Protein AF-X1BE20-F1 (afdb_monomer)

Secondary structure (DSSP, 8-state):
-B-TTT-EEEEEE-SSS-EEEEEEEEEEEETT--EEEEEEEEEEE-TTEEEEEEE--PPSS--SEEEEEEEEE-TTS-EEEEEEEEEESS--B--EEEE-TT--EEEE-SB----GGGGGPPPB--EEEEEEE--SS-EEEEEEEE--SSS-EEEEEEEEEETTTSPBPSSEEESS-SEEE-TT-EEEEEEEE-GGGGTTPPEEEEEE-SSB-

Radius of gyration: 20.35 Å; Cα contacts (8 Å, |Δi|>4): 501; chains: 1; bounding box: 48×54×46 Å

InterPro domains:
  IPR013783 Immunoglobulin-like fold [G3DSA:2.60.40.10] (1-119)
  IPR013783 Immunoglobulin-like fold [G3DSA:2.60.40.10] (122-213)
  IPR036156 Beta-Galactosidase/glucuronidase domain superfamily [SSF49303] (1-92)
  IPR036156 Beta-Galactosidase/glucuronidase domain superfamily [SSF49303] (80-213)
  IPR041351 Exo-beta-D-glucosaminidase, Ig-fold domain [PF18368] (105-212)
  IPR041447 Mannosidase Ig/CBM-like domain [PF17786] (7-88)
  IPR043534 Exo-beta-D-glucosaminidase/Endo-beta-mannosidase [PTHR43536] (1-212)

Foldseek 3Di:
DADQPQQWDKDFAAAQAKAFQKKKKKWKAAQLRHTQDIDIDTDIAGHRGMDGTGGDPDGPDHHQWIKIWMFIAGPVRDTPDIDMDIFGPFHWAFDDWDADPVRDTDGDTPTHRDPVCLLVFAAFEKDKDWDWDDDPFKIKIKIKIWGQDSTKAFQKAKFKAQPPPGDGQPPKDKPDGRDMAHHGDMDIIMIMHGPVSSVPGDIDMDIDHDRYD

Nearest PDB structures (foldseek):
  2vzo-assembly1_A  TM=9.271E-01  e=8.078E-18  Amycolatopsis orientalis
  2x09-assembly2_B  TM=9.243E-01  e=9.431E-18  Amycolatopsis orientalis
  2vzt-assembly2_B  TM=9.262E-01  e=2.515E-17  Amycolatopsis orientalis
  2vzo-assembly2_B  TM=9.222E-01  e=3.092E-17  Amycolatopsis orientalis
  2vzu-assembly2_B  TM=9.257E-01  e=3.610E-17  Amycolatopsis orientalis

Mean predicted aligned error: 3.46 Å

Sequence (213 aa):
QYSYDDHSIYVVNSFYKDFENLKVTAKVLNFDMSEKYSRTAAVTVPEDGKVRTFTIDWPEGLSQSHFLSLKLHDSAGQEISSNFYWLSTIPDIEGTKGYKPDRTFYVSPKSVADHTDLMQLPRVQLEMSYSIENGDNENIAEVRVKNPEQHLAFQIHLSVTRDEDGGEVTPTYWEDNYFSLLPGESKEVQARFDPRDLEGARAVVKVNGWNVE

Solvent-accessible surface area (backbone atoms only — not comparable to full-atom values): 12061 Å² total; per-residue (Å²): 90,79,38,91,89,77,46,30,35,38,52,75,34,88,44,98,51,68,45,62,62,23,36,41,36,44,35,34,25,31,73,78,62,49,77,70,44,76,50,72,46,77,45,65,36,51,42,68,27,67,34,82,74,51,64,69,82,81,61,84,90,66,39,54,40,25,35,39,45,35,40,31,23,43,74,89,66,48,79,79,44,74,50,78,46,81,46,37,76,46,51,68,33,88,52,55,68,53,64,46,98,89,64,50,75,49,75,47,63,71,36,66,57,50,59,73,66,64,82,68,55,61,76,32,68,56,49,74,52,73,53,73,51,84,46,99,76,40,24,42,34,45,38,38,43,30,28,77,48,78,53,62,33,40,46,36,36,71,45,49,16,30,34,97,84,45,60,72,43,72,76,60,51,59,78,63,70,58,46,67,33,52,56,66,35,69,51,74,38,44,36,41,34,48,60,72,65,35,75,84,46,55,82,33,82,48,79,46,36,79,31,45,89

Structure (mmCIF, N/CA/C/O backbone):
data_AF-X1BE20-F1
#
_entry.id   AF-X1BE20-F1
#
loop_
_atom_site.group_PDB
_atom_site.id
_atom_site.type_symbol
_atom_site.label_atom_id
_atom_site.label_alt_id
_atom_site.label_comp_id
_atom_site.label_asym_id
_atom_site.label_entity_id
_atom_site.label_seq_id
_atom_site.pdbx_PDB_ins_code
_atom_site.Cartn_x
_atom_site.Cartn_y
_atom_site.Cartn_z
_atom_site.occupancy
_atom_site.B_iso_or_equiv
_atom_site.auth_seq_id
_atom_site.auth_comp_id
_atom_site.auth_asym_id
_atom_site.auth_atom_id
_atom_site.pdbx_PDB_model_num
ATOM 1 N N . GLN A 1 1 ? 2.305 1.727 10.382 1.00 97.00 1 GLN A N 1
ATOM 2 C CA . GLN A 1 1 ? 1.493 0.491 10.366 1.00 97.00 1 GLN A CA 1
ATOM 3 C C . GLN A 1 1 ? 0.281 0.635 11.275 1.00 97.00 1 GLN A C 1
ATOM 5 O O . GLN A 1 1 ? 0.346 1.407 12.229 1.00 97.00 1 GLN A O 1
ATOM 10 N N . TYR A 1 2 ? -0.790 -0.094 10.974 1.00 98.31 2 TYR A N 1
ATOM 11 C CA . TYR A 1 2 ? -1.998 -0.215 11.791 1.00 98.31 2 TYR A CA 1
ATOM 12 C C . TYR A 1 2 ? -1.955 -1.502 12.627 1.00 98.31 2 TYR A C 1
ATOM 14 O O . TYR A 1 2 ? -1.541 -2.549 12.128 1.00 98.31 2 TYR A O 1
ATOM 22 N N . SER A 1 3 ? -2.360 -1.409 13.891 1.00 97.44 3 SER A N 1
ATOM 23 C CA . SER A 1 3 ? -2.450 -2.532 14.826 1.00 97.44 3 SER A CA 1
ATOM 24 C C . SER A 1 3 ? -3.888 -3.050 14.890 1.00 97.44 3 SER A C 1
ATOM 26 O O . SER A 1 3 ? -4.786 -2.326 15.314 1.00 97.44 3 SER A O 1
ATOM 28 N N . TYR A 1 4 ? -4.117 -4.299 14.480 1.00 94.38 4 TYR A N 1
ATOM 29 C CA . TYR A 1 4 ? -5.458 -4.905 14.440 1.00 94.38 4 TYR A CA 1
ATOM 30 C C . TYR A 1 4 ? -6.066 -5.169 15.827 1.00 94.38 4 TYR A C 1
ATOM 32 O O . TYR A 1 4 ? -7.278 -5.289 15.950 1.00 94.38 4 TYR A O 1
ATOM 40 N N . ASP A 1 5 ? -5.243 -5.275 16.868 1.00 92.06 5 ASP A N 1
ATOM 41 C CA . ASP A 1 5 ? -5.656 -5.617 18.230 1.00 92.06 5 ASP A CA 1
ATOM 42 C C . ASP A 1 5 ? -6.164 -4.413 19.036 1.00 92.06 5 ASP A C 1
ATOM 44 O O . ASP A 1 5 ? -7.124 -4.549 19.794 1.00 92.06 5 ASP A O 1
ATOM 48 N N . ASP A 1 6 ? -5.543 -3.239 18.884 1.00 94.62 6 ASP A N 1
ATOM 49 C CA . ASP A 1 6 ? -5.898 -2.031 19.648 1.00 94.62 6 ASP A CA 1
ATOM 50 C C . ASP A 1 6 ? -6.155 -0.781 18.788 1.00 94.62 6 ASP A C 1
ATOM 52 O O . ASP A 1 6 ? -6.348 0.319 19.314 1.00 94.62 6 ASP A O 1
ATOM 56 N N . HIS A 1 7 ? -6.159 -0.952 17.465 1.00 95.81 7 HIS A N 1
ATOM 57 C CA . HIS A 1 7 ? -6.448 0.067 16.454 1.00 95.81 7 HIS A CA 1
ATOM 58 C C . HIS A 1 7 ? -5.482 1.260 16.454 1.00 95.81 7 HIS A C 1
ATOM 60 O O . HIS A 1 7 ? -5.806 2.349 15.959 1.00 95.81 7 HIS A O 1
ATOM 66 N N . SER A 1 8 ? -4.297 1.085 17.033 1.00 98.12 8 SER A N 1
ATOM 67 C CA . SER A 1 8 ? -3.273 2.118 17.068 1.00 98.12 8 SER A CA 1
ATOM 68 C C . SER A 1 8 ? -2.474 2.210 15.772 1.00 98.12 8 SER A C 1
ATOM 70 O O . SER A 1 8 ? -2.297 1.246 15.028 1.00 98.12 8 SER A O 1
ATOM 72 N N . ILE A 1 9 ? -1.966 3.411 15.515 1.00 98.62 9 ILE A N 1
ATOM 73 C CA . ILE A 1 9 ? -1.038 3.703 14.432 1.00 98.62 9 ILE A CA 1
ATOM 74 C C . ILE A 1 9 ? 0.363 3.818 15.010 1.00 98.62 9 ILE A C 1
ATOM 76 O O . ILE A 1 9 ? 0.643 4.678 15.850 1.00 98.62 9 ILE A O 1
ATOM 80 N N . TYR A 1 10 ? 1.260 2.976 14.517 1.00 98.50 10 TYR A N 1
ATOM 81 C CA . TYR A 1 10 ? 2.677 3.004 14.854 1.00 98.50 10 TYR A CA 1
ATOM 82 C C . TYR A 1 10 ? 3.513 3.503 13.683 1.00 98.50 10 TYR A C 1
ATOM 84 O O . TYR A 1 10 ? 3.264 3.141 12.528 1.00 98.50 10 TYR A O 1
ATOM 92 N N . VAL A 1 11 ? 4.558 4.261 14.001 1.00 98.56 11 VAL A N 1
ATOM 93 C CA . VAL A 1 11 ? 5.692 4.485 13.101 1.00 98.56 11 VAL A CA 1
ATOM 94 C C . VAL A 1 11 ? 6.880 3.707 13.649 1.00 98.56 11 VAL A C 1
ATOM 96 O O . VAL A 1 11 ? 7.147 3.744 14.852 1.00 98.56 11 VAL A O 1
ATOM 99 N N . VAL A 1 12 ? 7.544 2.963 12.769 1.00 98.38 12 VAL A N 1
ATOM 100 C CA . VAL A 1 12 ? 8.701 2.121 13.081 1.00 98.38 12 VAL A CA 1
ATOM 101 C C . VAL A 1 12 ? 9.881 2.648 12.280 1.00 98.38 12 VAL A C 1
ATOM 103 O O . VAL A 1 12 ? 9.740 2.946 11.097 1.00 98.38 12 VAL A O 1
ATOM 106 N N . ASN A 1 13 ? 11.021 2.773 12.940 1.00 98.12 13 ASN A N 1
ATOM 107 C CA . ASN A 1 13 ? 12.275 3.223 12.378 1.00 98.12 13 ASN A CA 1
ATOM 108 C C . ASN A 1 13 ? 13.318 2.124 12.578 1.00 98.12 13 ASN A C 1
ATOM 110 O O . ASN A 1 13 ? 13.717 1.859 13.703 1.00 98.12 13 ASN A O 1
ATOM 114 N N . SER A 1 14 ? 13.769 1.506 11.491 1.00 97.69 14 SER A N 1
ATOM 115 C CA . SER A 1 14 ? 14.828 0.487 11.528 1.00 97.69 14 SER A CA 1
ATOM 116 C C . SER A 1 14 ? 16.201 1.037 11.126 1.00 97.69 14 SER A C 1
ATOM 118 O O . SER A 1 14 ? 17.114 0.266 10.848 1.00 97.69 14 SER A O 1
ATOM 120 N N . PHE A 1 15 ? 16.356 2.362 11.050 1.00 97.62 15 PHE A N 1
ATOM 121 C CA . PHE A 1 15 ? 17.636 3.010 10.778 1.00 97.62 15 PHE A CA 1
ATOM 122 C C . PHE A 1 15 ? 18.354 3.377 12.081 1.00 97.62 15 PHE A C 1
ATOM 124 O O . PHE A 1 15 ? 17.719 3.699 13.084 1.00 97.62 15 PHE A O 1
ATOM 131 N N . TYR A 1 16 ? 19.687 3.437 12.026 1.00 97.81 16 TYR A N 1
ATOM 132 C CA . TYR A 1 16 ? 20.564 3.922 13.106 1.00 97.81 16 TYR A CA 1
ATOM 133 C C . TYR A 1 16 ? 20.681 5.455 13.121 1.00 97.81 16 TYR A C 1
ATOM 135 O O . TYR A 1 16 ? 21.773 6.024 13.108 1.00 97.81 16 TYR A O 1
ATOM 143 N N . LYS A 1 17 ? 19.539 6.131 12.976 1.00 97.88 17 LYS A N 1
ATOM 144 C CA . LYS A 1 17 ? 19.410 7.580 13.135 1.00 97.88 17 LYS A CA 1
ATOM 145 C C . LYS A 1 17 ? 17.990 7.937 13.542 1.00 97.88 17 LYS A C 1
ATOM 147 O O . LYS A 1 17 ? 17.039 7.278 13.116 1.00 97.88 17 LYS A O 1
ATOM 152 N N . ASP A 1 18 ? 17.861 9.013 14.301 1.00 98.00 18 ASP A N 1
ATOM 153 C CA . ASP A 1 18 ? 16.569 9.583 14.658 1.00 98.00 18 ASP A CA 1
ATOM 154 C C . ASP A 1 18 ? 15.897 10.218 13.433 1.00 98.00 18 ASP A C 1
ATOM 156 O O . ASP A 1 18 ? 16.555 10.750 12.531 1.00 98.00 18 ASP A O 1
ATOM 160 N N . PHE A 1 19 ? 14.566 10.204 13.426 1.00 97.81 19 PHE A N 1
ATOM 161 C CA . PHE A 1 19 ? 13.763 10.999 12.504 1.00 97.81 19 PHE A CA 1
ATOM 162 C C . PHE A 1 19 ? 12.842 11.919 13.286 1.00 97.81 19 PHE A C 1
ATOM 164 O O . PHE A 1 19 ? 12.011 11.471 14.075 1.00 97.81 19 PHE A O 1
ATOM 171 N N . GLU A 1 20 ? 12.960 13.213 13.025 1.00 97.31 20 GLU A N 1
ATOM 172 C CA . GLU A 1 20 ? 12.170 14.248 13.677 1.00 97.31 20 GLU A CA 1
ATOM 173 C C . GLU A 1 20 ? 11.177 14.879 12.707 1.00 97.31 20 GLU A C 1
ATOM 175 O O . GLU A 1 20 ? 11.403 14.912 11.496 1.00 97.31 20 GLU A O 1
ATOM 180 N N . ASN A 1 21 ? 10.101 15.446 13.255 1.00 96.31 21 ASN A N 1
ATOM 181 C CA . ASN A 1 21 ? 9.103 16.205 12.496 1.00 96.31 21 ASN A CA 1
ATOM 182 C C . ASN A 1 21 ? 8.485 15.418 11.329 1.00 96.31 21 ASN A C 1
ATOM 184 O O . ASN A 1 21 ? 8.069 16.009 10.331 1.00 96.31 21 ASN A O 1
ATOM 188 N N . LEU A 1 22 ? 8.397 14.092 11.459 1.00 98.44 22 LEU A N 1
ATOM 189 C CA . LEU A 1 22 ? 7.643 13.278 10.518 1.00 98.44 22 LEU A CA 1
ATOM 190 C C . LEU A 1 22 ? 6.157 13.581 10.670 1.00 98.44 22 LEU A C 1
ATOM 192 O O . LEU A 1 22 ? 5.669 13.870 11.766 1.00 98.44 22 LEU A O 1
ATOM 196 N N . LYS A 1 23 ? 5.416 13.453 9.576 1.00 98.62 23 LYS A N 1
ATOM 197 C CA . LYS A 1 23 ? 3.974 13.676 9.541 1.00 98.62 23 LYS A CA 1
ATOM 198 C C . LYS 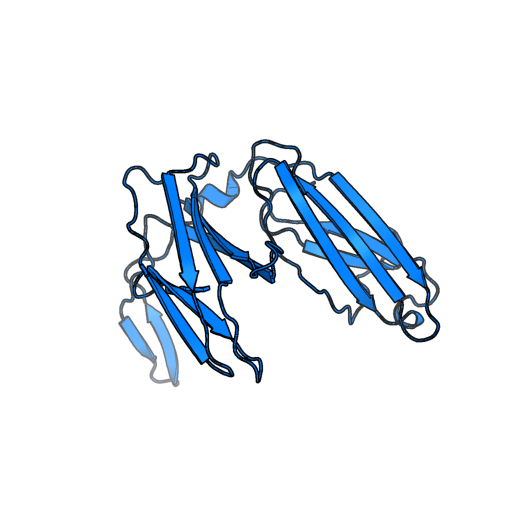A 1 23 ? 3.268 12.394 9.131 1.00 98.62 23 LYS A C 1
ATOM 200 O O . LYS A 1 23 ? 3.322 11.994 7.970 1.00 98.62 23 LYS A O 1
ATOM 205 N N . VAL A 1 24 ? 2.587 11.765 10.083 1.00 98.62 24 VAL A N 1
ATOM 206 C CA . VAL A 1 24 ? 1.726 10.609 9.822 1.00 98.62 24 VAL A CA 1
ATOM 207 C C . VAL A 1 24 ? 0.293 11.077 9.583 1.00 98.62 24 VAL A C 1
ATOM 209 O O . VAL A 1 24 ? -0.253 11.855 10.366 1.00 98.62 24 VAL A O 1
ATOM 212 N N . THR A 1 25 ? -0.326 10.591 8.513 1.00 98.69 25 THR A N 1
ATOM 213 C CA . THR A 1 25 ? -1.729 10.833 8.172 1.00 98.69 25 THR A CA 1
ATOM 214 C C . THR A 1 25 ? -2.446 9.499 8.015 1.00 98.69 25 THR A C 1
ATOM 216 O O . THR A 1 25 ? -1.979 8.623 7.292 1.00 98.69 25 THR A O 1
ATOM 219 N N . ALA A 1 26 ? -3.587 9.357 8.683 1.00 98.75 26 ALA A N 1
ATOM 220 C CA . ALA A 1 26 ? -4.506 8.238 8.545 1.00 98.75 26 ALA A CA 1
ATOM 221 C C . ALA A 1 26 ? -5.827 8.740 7.959 1.00 98.75 26 ALA A C 1
ATOM 223 O O . ALA A 1 26 ? -6.391 9.706 8.477 1.00 98.75 26 ALA A O 1
ATOM 224 N N . LYS A 1 27 ? -6.322 8.077 6.914 1.00 98.69 27 LYS A N 1
ATOM 225 C CA . LYS A 1 27 ? -7.637 8.325 6.313 1.00 98.69 27 LYS A CA 1
ATOM 226 C C . LYS A 1 27 ? -8.465 7.049 6.310 1.00 98.69 27 LYS A C 1
ATOM 228 O O . LYS A 1 27 ? -7.958 6.023 5.866 1.00 98.69 27 LYS A O 1
ATOM 233 N N . VAL A 1 28 ? -9.717 7.126 6.759 1.00 98.75 28 VAL A N 1
ATOM 234 C CA . VAL A 1 28 ? -10.691 6.033 6.616 1.00 98.75 28 VAL A CA 1
ATOM 235 C C . VAL A 1 28 ? -11.658 6.377 5.497 1.00 98.75 28 VAL A C 1
ATOM 237 O O . VAL A 1 28 ? -12.231 7.469 5.482 1.00 98.75 28 VAL A O 1
ATOM 240 N N . LEU A 1 29 ? -11.830 5.440 4.575 1.00 98.75 29 LEU A N 1
ATOM 241 C CA . LEU A 1 29 ? -12.618 5.587 3.360 1.00 98.75 29 LEU A CA 1
ATOM 242 C C . LEU A 1 29 ? -13.648 4.465 3.290 1.00 98.75 29 LEU A C 1
ATOM 244 O O . LEU A 1 29 ? -13.329 3.309 3.565 1.00 98.75 29 LEU A O 1
ATOM 248 N N . ASN A 1 30 ? -14.868 4.792 2.887 1.00 98.56 30 ASN A N 1
ATOM 249 C CA . ASN A 1 30 ? -15.850 3.777 2.524 1.00 98.56 30 ASN A CA 1
ATOM 250 C C . ASN A 1 30 ? -15.505 3.115 1.186 1.00 98.56 30 ASN A C 1
ATOM 252 O O . ASN A 1 30 ? -14.621 3.556 0.456 1.00 98.56 30 ASN A O 1
ATOM 256 N N . PHE A 1 31 ? -16.259 2.071 0.849 1.00 98.19 31 PHE A N 1
ATOM 257 C CA . PHE A 1 31 ? -16.162 1.324 -0.401 1.00 98.19 31 PHE A CA 1
ATOM 258 C C . PHE A 1 31 ? -16.292 2.215 -1.648 1.00 98.19 31 PHE A C 1
ATOM 260 O O . PHE A 1 31 ? -15.639 1.986 -2.660 1.00 98.19 31 PHE A O 1
ATOM 267 N N . ASP A 1 32 ? -17.092 3.278 -1.546 1.00 97.69 32 ASP A N 1
ATOM 268 C CA . ASP A 1 32 ? -17.313 4.290 -2.585 1.00 97.69 32 ASP A CA 1
ATOM 269 C C . ASP A 1 32 ? -16.243 5.398 -2.616 1.00 97.69 32 ASP A C 1
ATOM 271 O O . ASP A 1 32 ? -16.433 6.413 -3.281 1.00 97.69 32 ASP A O 1
ATOM 275 N N . MET A 1 33 ? -15.136 5.224 -1.887 1.00 98.31 33 MET A N 1
ATOM 276 C CA . MET A 1 33 ? -14.063 6.207 -1.697 1.00 98.31 33 MET A CA 1
ATOM 277 C C . MET A 1 33 ? -14.470 7.480 -0.940 1.00 98.31 33 MET A C 1
ATOM 279 O O . MET A 1 33 ? -13.670 8.414 -0.852 1.00 98.31 33 MET A O 1
ATOM 283 N N . SER A 1 34 ? -15.661 7.540 -0.330 1.00 98.12 34 SER A N 1
ATOM 284 C CA . SER A 1 34 ? -16.014 8.673 0.531 1.00 98.12 34 SER A CA 1
ATOM 285 C C . SER A 1 34 ? -15.179 8.670 1.815 1.00 98.12 34 SER A C 1
ATOM 287 O O . SER A 1 34 ? -15.126 7.683 2.552 1.00 98.12 34 SER A O 1
ATOM 289 N N . GLU A 1 35 ? -14.512 9.791 2.096 1.00 98.31 35 GLU A N 1
ATOM 290 C CA . GLU A 1 35 ? -13.718 9.968 3.313 1.00 98.31 35 GLU A CA 1
ATOM 291 C C . GLU A 1 35 ? -14.643 10.110 4.531 1.00 98.31 35 GLU A C 1
ATOM 293 O O . GLU A 1 35 ? -15.518 10.976 4.575 1.00 98.31 35 GLU A O 1
ATOM 298 N N . LYS A 1 36 ? -14.450 9.243 5.529 1.00 98.50 36 LYS A N 1
ATOM 299 C CA . LYS A 1 36 ? -15.204 9.236 6.795 1.00 98.50 36 LYS A CA 1
ATOM 300 C C . LYS A 1 36 ? -14.397 9.750 7.974 1.00 98.50 36 LYS A C 1
ATOM 302 O O . LYS A 1 36 ? -14.967 10.202 8.963 1.00 98.50 36 LYS A O 1
ATOM 307 N N . TYR A 1 37 ? -13.078 9.669 7.875 1.00 98.38 37 TYR A N 1
ATOM 308 C CA . TYR A 1 37 ? -12.162 10.097 8.917 1.00 98.38 37 TYR A CA 1
ATOM 309 C C . TYR A 1 37 ? -10.840 10.527 8.305 1.00 98.38 37 TYR A C 1
ATOM 311 O O . TYR A 1 37 ? -10.346 9.891 7.373 1.00 98.38 37 TYR A O 1
ATOM 319 N N . SER A 1 38 ? -10.231 11.550 8.895 1.00 98.12 38 SER A N 1
ATOM 320 C CA . SER A 1 38 ? -8.861 11.943 8.605 1.00 98.12 38 SER A CA 1
ATOM 321 C C . SER A 1 38 ? -8.214 12.504 9.859 1.00 98.12 38 SER A C 1
ATOM 323 O O . SER A 1 38 ? -8.751 13.402 10.511 1.00 98.12 38 SER A O 1
ATOM 325 N N . ARG A 1 39 ? -7.044 11.972 10.206 1.00 98.38 39 ARG A N 1
ATOM 326 C CA . ARG A 1 39 ? -6.224 12.472 11.308 1.00 98.38 39 ARG A CA 1
ATOM 327 C C . ARG A 1 39 ? -4.779 12.535 10.887 1.00 98.38 39 ARG A C 1
ATOM 329 O O . ARG A 1 39 ? -4.256 11.640 10.233 1.00 98.38 39 ARG A O 1
ATOM 336 N N . THR A 1 40 ? -4.129 13.608 11.304 1.00 98.44 40 THR A N 1
ATOM 337 C CA . THR A 1 40 ? -2.708 13.826 11.088 1.00 98.44 40 THR A CA 1
ATOM 338 C C . THR A 1 40 ? -2.036 14.128 12.417 1.00 98.44 40 THR A C 1
ATOM 340 O O . THR A 1 40 ? -2.594 14.861 13.232 1.00 98.44 40 THR A O 1
ATOM 343 N N . ALA A 1 41 ? -0.840 13.587 12.625 1.00 98.00 41 ALA A N 1
ATOM 344 C CA . ALA A 1 41 ? -0.009 13.891 13.781 1.00 98.00 41 ALA A CA 1
ATOM 345 C C . ALA A 1 41 ? 1.455 14.057 13.367 1.00 98.00 41 ALA A C 1
ATOM 347 O O . ALA A 1 41 ? 1.936 13.376 12.458 1.00 98.00 41 ALA A O 1
ATOM 348 N N . ALA A 1 42 ? 2.154 14.958 14.054 1.00 97.94 42 ALA A N 1
ATOM 349 C CA . ALA A 1 42 ? 3.606 15.003 14.010 1.00 97.94 42 ALA A CA 1
ATOM 350 C C . ALA A 1 42 ? 4.176 13.909 14.923 1.00 97.94 42 ALA A C 1
ATOM 352 O O . ALA A 1 42 ? 3.603 13.620 15.977 1.00 97.94 42 ALA A O 1
ATOM 353 N N . VAL A 1 43 ? 5.296 13.309 14.532 1.00 97.94 43 VAL A N 1
ATOM 354 C CA . VAL A 1 43 ? 5.979 12.281 15.317 1.00 97.94 43 VAL A CA 1
ATOM 355 C C . VAL A 1 43 ? 7.492 12.396 15.150 1.00 97.94 43 VAL A C 1
ATOM 357 O O . VAL A 1 43 ? 7.997 12.616 14.052 1.00 97.94 43 VAL A O 1
ATOM 360 N N . THR A 1 44 ? 8.203 12.224 16.260 1.00 98.31 44 THR A N 1
ATOM 361 C CA . THR A 1 44 ? 9.641 11.949 16.279 1.00 98.31 44 THR A CA 1
ATOM 362 C C . THR A 1 44 ? 9.826 10.490 16.656 1.00 98.31 44 THR A C 1
ATOM 364 O O . THR A 1 44 ? 9.180 10.019 17.594 1.00 98.31 44 THR A O 1
ATOM 367 N N . VAL A 1 45 ? 10.676 9.772 15.928 1.00 98.25 45 VAL A N 1
ATOM 368 C CA . VAL A 1 45 ? 10.952 8.353 16.158 1.00 98.25 45 VAL A CA 1
ATOM 369 C C . VAL A 1 45 ? 12.456 8.185 16.364 1.00 98.25 45 VAL A C 1
ATOM 371 O O . VAL A 1 45 ? 13.215 8.573 15.473 1.00 98.25 45 VAL A O 1
ATOM 374 N N . PRO A 1 46 ? 12.894 7.636 17.512 1.00 98.38 46 PRO A N 1
ATOM 375 C CA . PRO A 1 46 ? 14.311 7.402 17.755 1.00 98.38 46 PRO A CA 1
ATOM 376 C C . PRO A 1 46 ? 14.862 6.347 16.794 1.00 98.38 46 PRO A C 1
ATOM 378 O O . PRO A 1 46 ? 14.095 5.578 16.200 1.00 98.38 46 PRO A O 1
ATOM 381 N N . GLU A 1 47 ? 16.181 6.318 16.642 1.00 98.25 47 GLU A N 1
ATOM 382 C CA . GLU A 1 47 ? 16.898 5.245 15.961 1.00 98.25 47 GLU A CA 1
ATOM 383 C C . GLU A 1 47 ? 16.511 3.860 16.494 1.00 98.25 47 GLU A C 1
ATOM 385 O O . GLU A 1 47 ? 16.233 3.702 17.684 1.00 98.25 47 GLU A O 1
ATOM 390 N N . ASP A 1 48 ? 16.457 2.872 15.595 1.00 98.00 48 ASP A N 1
ATOM 391 C CA . ASP A 1 48 ? 16.075 1.478 15.889 1.00 98.00 48 ASP A CA 1
ATOM 392 C C . ASP A 1 48 ? 14.843 1.355 16.818 1.00 98.00 48 ASP A C 1
ATOM 394 O O . ASP A 1 48 ? 14.788 0.584 17.780 1.00 98.00 48 ASP A O 1
ATOM 398 N 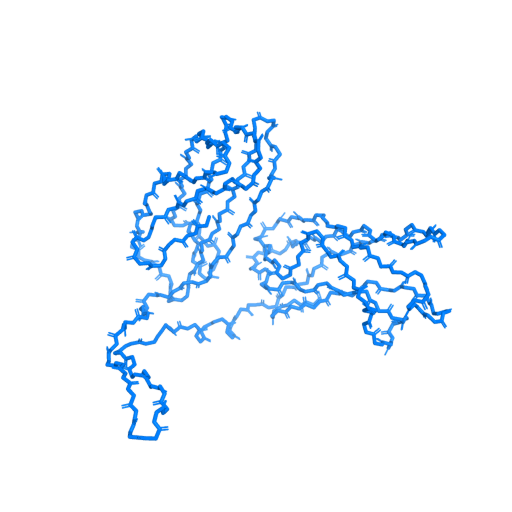N . GLY A 1 49 ? 13.847 2.206 16.567 1.00 97.94 49 GLY A N 1
ATOM 399 C CA . GLY A 1 49 ? 12.769 2.502 17.495 1.00 97.94 49 GLY A CA 1
ATOM 400 C C . GLY A 1 49 ? 11.379 2.397 16.887 1.00 97.94 49 GLY A C 1
ATOM 401 O O . GLY A 1 49 ? 11.172 2.285 15.680 1.00 97.94 49 GLY A O 1
ATOM 402 N N . LYS A 1 50 ? 10.368 2.473 17.752 1.00 98.00 50 LYS A N 1
ATOM 403 C CA . LYS A 1 50 ? 8.970 2.609 17.335 1.00 98.00 50 LYS A CA 1
ATOM 404 C C . LYS A 1 50 ? 8.206 3.527 18.268 1.00 98.00 50 LYS A C 1
ATOM 406 O O . LYS A 1 50 ? 8.430 3.521 19.476 1.00 98.00 50 LYS A O 1
ATOM 411 N N . VAL A 1 51 ? 7.252 4.263 17.711 1.00 98.44 51 VAL A N 1
ATOM 412 C CA . VAL A 1 51 ? 6.391 5.178 18.464 1.00 98.44 51 VAL A CA 1
ATOM 413 C C . VAL A 1 51 ? 4.933 4.909 18.125 1.00 98.44 51 VAL A C 1
ATOM 415 O O . VAL A 1 51 ? 4.549 4.864 16.955 1.00 98.44 51 VAL A O 1
ATOM 418 N N . ARG A 1 52 ? 4.113 4.737 19.170 1.00 98.25 52 ARG A N 1
ATOM 419 C CA . ARG A 1 52 ? 2.652 4.784 19.056 1.00 98.25 52 ARG A CA 1
ATOM 420 C C . ARG A 1 52 ? 2.256 6.239 18.848 1.00 98.25 52 ARG A C 1
ATOM 422 O O . ARG A 1 52 ? 2.544 7.069 19.702 1.00 98.25 52 ARG A O 1
ATOM 429 N N . THR A 1 53 ? 1.604 6.544 17.735 1.00 97.81 53 THR A N 1
ATOM 430 C CA . THR A 1 53 ? 1.255 7.926 17.372 1.00 97.81 53 THR A CA 1
ATOM 431 C C . THR A 1 53 ? -0.115 8.311 17.911 1.00 97.81 53 THR A C 1
ATOM 433 O O . THR A 1 53 ? -0.241 9.214 18.732 1.00 97.81 53 THR A O 1
ATOM 436 N N . PHE A 1 54 ? -1.151 7.595 17.492 1.00 98.31 54 PHE A N 1
ATOM 437 C CA . PHE A 1 54 ? -2.517 7.763 17.962 1.00 98.31 54 PHE A CA 1
ATOM 438 C C . PHE A 1 54 ? -3.326 6.490 17.717 1.00 98.31 54 PHE A C 1
ATOM 440 O O . PHE A 1 54 ? -2.856 5.554 17.076 1.00 98.31 54 PHE A O 1
ATOM 447 N N . THR A 1 55 ? -4.543 6.460 18.246 1.00 98.12 55 THR A N 1
ATOM 448 C CA . THR A 1 55 ? -5.547 5.426 17.970 1.00 98.12 55 THR A CA 1
ATOM 449 C C . THR A 1 55 ? -6.586 6.002 17.016 1.00 98.12 55 THR A C 1
ATOM 451 O O . THR A 1 55 ? -6.865 7.203 17.082 1.00 98.12 55 THR A O 1
ATOM 454 N N . ILE A 1 56 ? -7.123 5.179 16.115 1.00 97.00 56 ILE A N 1
ATOM 455 C CA . ILE A 1 56 ? -8.221 5.603 15.241 1.00 97.00 56 ILE A CA 1
ATOM 456 C C . ILE A 1 56 ? -9.509 5.693 16.060 1.00 97.00 56 ILE A C 1
ATOM 458 O O . ILE A 1 56 ? -9.925 4.721 16.690 1.00 97.00 56 ILE A O 1
ATOM 462 N N . ASP A 1 57 ? -10.155 6.855 15.996 1.00 94.06 57 ASP A N 1
ATOM 463 C CA . ASP A 1 57 ? -11.514 7.053 16.490 1.00 94.06 57 ASP A CA 1
ATOM 464 C C . ASP A 1 57 ? -12.473 6.677 15.354 1.00 94.06 57 ASP A C 1
ATOM 466 O O . ASP A 1 57 ? -12.754 7.488 14.470 1.00 94.06 57 ASP A O 1
ATOM 470 N N . TRP A 1 58 ? -12.883 5.406 15.312 1.00 96.00 58 TRP A N 1
ATOM 471 C CA . TRP A 1 58 ? -13.646 4.862 14.186 1.00 96.00 58 TRP A CA 1
ATOM 472 C C . TRP A 1 58 ? -14.991 5.582 14.009 1.00 96.00 58 TRP A C 1
ATOM 474 O O . TRP A 1 58 ? -15.780 5.625 14.957 1.00 96.00 58 TRP A O 1
ATOM 484 N N . PRO A 1 59 ? -15.271 6.139 12.815 1.00 96.56 59 PRO A N 1
ATOM 485 C CA . PRO A 1 59 ? -16.528 6.826 12.555 1.00 96.56 59 PRO A CA 1
ATOM 486 C C . PRO A 1 59 ? -17.683 5.828 12.389 1.00 96.56 59 PRO A C 1
ATOM 488 O O . PRO A 1 59 ? -17.489 4.675 12.006 1.00 96.56 59 PRO A O 1
ATOM 491 N N . GLU A 1 60 ? -18.908 6.292 12.627 1.00 96.44 60 GLU A N 1
ATOM 492 C CA . GLU A 1 60 ? -20.117 5.545 12.271 1.00 96.44 60 GLU A CA 1
ATOM 493 C C . GLU A 1 60 ? -20.371 5.571 10.751 1.00 96.44 60 GLU A C 1
ATOM 495 O O . GLU A 1 60 ? -19.853 6.419 10.019 1.00 96.44 60 GLU A O 1
ATOM 500 N N . GLY A 1 61 ? -21.221 4.661 10.262 1.00 96.94 61 GLY A N 1
ATOM 501 C CA . GLY A 1 61 ? -21.649 4.649 8.856 1.00 96.94 61 GLY A CA 1
ATOM 502 C C . GLY A 1 61 ? -20.582 4.160 7.871 1.00 96.94 61 GLY A C 1
ATOM 503 O O . GLY A 1 61 ? -20.570 4.590 6.710 1.00 96.94 61 GLY A O 1
ATOM 504 N N . LEU A 1 62 ? -19.688 3.284 8.336 1.00 98.31 62 LEU A N 1
ATOM 505 C CA . LEU A 1 62 ? -18.740 2.581 7.480 1.00 98.31 62 LEU A CA 1
ATOM 506 C C . LEU A 1 62 ? -19.460 1.557 6.598 1.00 98.31 62 LEU A C 1
ATOM 508 O O . LEU A 1 62 ? -20.388 0.881 7.046 1.00 98.31 62 LEU A O 1
ATOM 512 N N . SER A 1 63 ? -19.027 1.443 5.345 1.00 98.19 63 SER A N 1
ATOM 513 C CA . SER A 1 63 ? -19.362 0.287 4.507 1.00 98.19 63 SER A CA 1
ATOM 514 C C . SER A 1 63 ? -18.752 -0.987 5.093 1.00 98.19 63 SER A C 1
ATOM 516 O O . SER A 1 63 ? -17.782 -0.904 5.851 1.00 98.19 63 SER A O 1
ATOM 518 N N . GLN A 1 64 ? -19.309 -2.152 4.731 1.00 97.56 64 GLN A N 1
ATOM 519 C CA . GLN A 1 64 ? -18.862 -3.439 5.266 1.00 97.56 64 GLN A CA 1
ATOM 520 C C . GLN A 1 64 ? -17.354 -3.606 5.097 1.00 97.56 64 GLN A C 1
ATOM 522 O O . GLN A 1 64 ? -16.658 -3.551 6.110 1.00 97.56 64 GLN A O 1
ATOM 527 N N . SER A 1 65 ? -16.845 -3.694 3.863 1.00 97.75 65 SER A N 1
ATOM 528 C CA . SER A 1 65 ? -15.443 -3.375 3.624 1.00 97.75 65 SER A CA 1
ATOM 529 C C . SER A 1 65 ? -15.251 -1.876 3.550 1.00 97.75 65 SER A C 1
ATOM 531 O O . SER A 1 65 ? -15.973 -1.151 2.865 1.00 97.75 65 SER A O 1
ATOM 533 N N . HIS A 1 66 ? -14.231 -1.411 4.241 1.00 98.44 66 HIS A N 1
ATOM 534 C CA . HIS A 1 66 ? -13.768 -0.036 4.225 1.00 98.44 66 HIS A CA 1
ATOM 535 C C . HIS A 1 66 ? -12.244 -0.044 4.237 1.00 98.44 66 HIS A C 1
ATOM 537 O O . HIS A 1 66 ? -11.608 -1.071 4.477 1.00 98.44 66 HIS A O 1
ATOM 543 N N . PHE A 1 67 ? -11.643 1.100 3.954 1.00 98.69 67 PHE A N 1
ATOM 544 C CA . PHE A 1 67 ? -10.212 1.189 3.733 1.00 98.69 67 PHE A CA 1
ATOM 545 C C . PHE A 1 67 ? -9.560 2.160 4.697 1.00 98.69 67 PHE A C 1
ATOM 547 O O . PHE A 1 67 ? -10.116 3.210 5.016 1.00 98.69 67 PHE A O 1
ATOM 554 N N . LEU A 1 68 ? -8.352 1.821 5.129 1.00 98.75 68 LEU A N 1
ATOM 555 C CA . LEU A 1 68 ? -7.480 2.693 5.893 1.00 98.75 68 LEU A CA 1
ATOM 556 C C . LEU A 1 68 ? -6.224 2.970 5.069 1.00 98.75 68 LEU A C 1
ATOM 558 O O . LEU A 1 68 ? -5.400 2.085 4.851 1.00 98.75 68 LEU A O 1
ATOM 562 N N . SER A 1 69 ? -6.068 4.223 4.653 1.00 98.69 69 SER A N 1
ATOM 563 C CA . SER A 1 69 ? -4.856 4.716 4.007 1.00 98.69 69 SER A CA 1
ATOM 564 C C . SER A 1 69 ? -3.969 5.394 5.043 1.00 98.69 69 SER A C 1
ATOM 566 O O . SER A 1 69 ? -4.366 6.391 5.652 1.00 98.69 69 SER A O 1
ATOM 568 N N . LEU A 1 70 ? -2.752 4.885 5.214 1.00 98.75 70 LEU A N 1
ATOM 569 C CA . LEU A 1 70 ? -1.708 5.497 6.025 1.00 98.75 70 LEU A CA 1
ATOM 570 C C . LEU A 1 70 ? -0.628 6.076 5.122 1.00 98.75 70 LEU A C 1
ATOM 572 O O . LEU A 1 70 ? -0.120 5.384 4.244 1.00 98.75 70 LEU A O 1
ATOM 576 N N . LYS A 1 71 ? -0.239 7.320 5.387 1.00 98.50 71 LYS A N 1
ATOM 577 C CA . LYS A 1 71 ? 0.888 7.980 4.727 1.00 98.50 71 LYS A CA 1
ATOM 578 C C . LYS A 1 71 ? 1.814 8.595 5.758 1.00 98.50 71 LYS A C 1
ATOM 580 O O . LYS A 1 71 ? 1.352 9.181 6.738 1.00 98.50 71 LYS A O 1
ATOM 585 N N . LEU A 1 72 ? 3.111 8.475 5.528 1.00 98.69 72 LEU A N 1
ATOM 586 C CA . LEU A 1 72 ? 4.163 9.080 6.326 1.00 98.69 72 LEU A CA 1
ATOM 587 C C . LEU A 1 72 ? 4.980 9.990 5.421 1.00 98.69 72 LEU A C 1
ATOM 589 O O . LEU A 1 72 ? 5.520 9.539 4.413 1.00 98.69 72 LEU A O 1
ATOM 593 N N . HIS A 1 73 ? 5.069 11.257 5.801 1.00 98.69 73 HIS A N 1
ATOM 594 C CA . HIS A 1 73 ? 5.902 12.231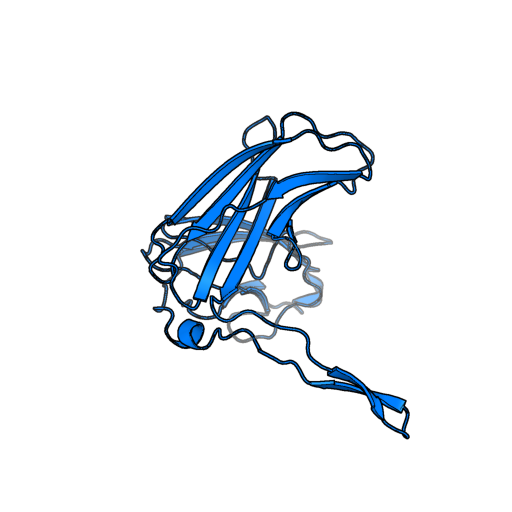 5.116 1.00 98.69 73 HIS A CA 1
ATOM 595 C C . HIS A 1 73 ? 7.054 12.657 6.015 1.00 98.69 73 HIS A C 1
ATOM 597 O O . HIS A 1 73 ? 6.895 12.738 7.239 1.00 98.69 73 HIS A O 1
ATOM 603 N N . ASP A 1 74 ? 8.201 12.929 5.406 1.00 97.56 74 ASP A N 1
ATOM 604 C CA . ASP A 1 74 ? 9.325 13.549 6.091 1.00 97.56 74 ASP A CA 1
ATOM 605 C C . ASP A 1 74 ? 9.105 15.058 6.316 1.00 97.56 74 ASP A C 1
ATOM 607 O O . ASP A 1 74 ? 8.054 15.625 5.996 1.00 97.56 74 ASP A O 1
ATOM 611 N N . SER A 1 75 ? 10.110 15.723 6.886 1.00 95.69 75 SER A N 1
ATOM 612 C CA . SER A 1 75 ? 10.074 17.161 7.163 1.00 95.69 75 SER A CA 1
ATOM 613 C C . SER A 1 75 ? 10.121 18.039 5.905 1.00 95.69 75 SER A C 1
ATOM 615 O O . SER A 1 75 ? 9.737 19.208 5.976 1.00 95.69 75 SER A O 1
ATOM 617 N N . ALA A 1 76 ? 10.553 17.498 4.760 1.00 96.56 76 ALA A N 1
ATOM 618 C CA . ALA A 1 76 ? 10.519 18.170 3.461 1.00 96.56 76 ALA A CA 1
ATOM 619 C C . ALA A 1 76 ? 9.161 18.004 2.753 1.00 96.56 76 ALA A C 1
ATOM 621 O O . ALA A 1 76 ? 8.896 18.679 1.758 1.00 96.56 76 ALA A O 1
ATOM 622 N N . GLY A 1 77 ? 8.282 17.147 3.281 1.00 96.00 77 GLY A N 1
ATOM 623 C CA . GLY A 1 77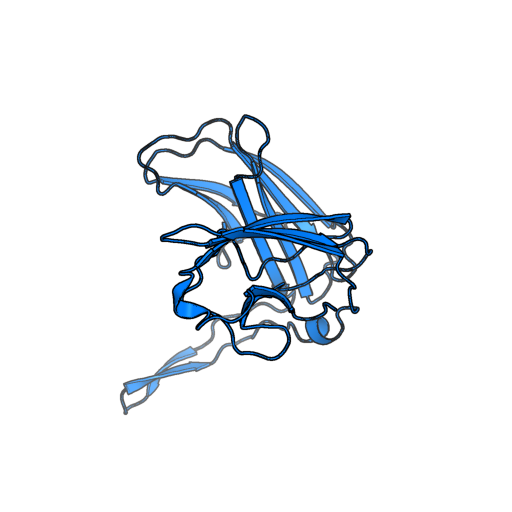 ? 6.979 16.841 2.702 1.00 96.00 77 GLY A CA 1
ATOM 624 C C . GLY A 1 77 ? 7.018 15.727 1.657 1.00 96.00 77 GLY A C 1
ATOM 625 O O . GLY A 1 77 ? 6.021 15.539 0.965 1.00 96.00 77 GLY A O 1
ATOM 626 N N . GLN A 1 78 ? 8.122 14.985 1.547 1.00 96.00 78 GLN A N 1
ATOM 627 C CA . GLN 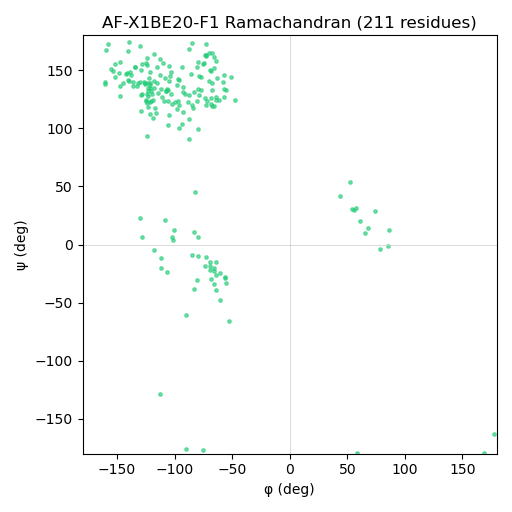A 1 78 ? 8.222 13.806 0.691 1.00 96.00 78 GLN A CA 1
ATOM 628 C C . GLN A 1 78 ? 7.513 12.623 1.360 1.00 96.00 78 GLN A C 1
ATOM 630 O O . GLN A 1 78 ? 7.731 12.360 2.543 1.00 96.00 78 GLN A O 1
ATOM 635 N N . GLU A 1 79 ? 6.671 11.894 0.619 1.00 96.75 79 GLU A N 1
ATOM 636 C CA . GLU A 1 79 ? 6.116 10.617 1.091 1.00 96.75 79 GLU A CA 1
ATOM 637 C C . GLU A 1 79 ? 7.259 9.595 1.176 1.00 96.75 79 GLU A C 1
ATOM 639 O O . GLU A 1 79 ? 7.908 9.311 0.170 1.00 96.75 79 GLU A O 1
ATOM 644 N N . ILE A 1 80 ? 7.513 9.073 2.379 1.00 96.19 80 ILE A N 1
ATOM 645 C CA . ILE A 1 80 ? 8.582 8.096 2.661 1.00 96.19 80 ILE A CA 1
ATOM 646 C C . ILE A 1 80 ? 8.037 6.711 3.026 1.00 96.19 80 ILE A C 1
ATOM 648 O O . ILE A 1 80 ? 8.790 5.747 3.125 1.00 96.19 80 ILE A O 1
ATOM 652 N N . SER A 1 81 ? 6.730 6.604 3.275 1.00 97.31 81 SER A N 1
ATOM 653 C CA . SER A 1 81 ? 6.041 5.329 3.459 1.00 97.31 81 SER A CA 1
ATOM 654 C C . SER A 1 81 ? 4.543 5.511 3.249 1.00 97.31 81 SER A C 1
ATOM 656 O O . SER A 1 81 ? 3.945 6.475 3.736 1.00 97.31 81 SER A O 1
ATOM 658 N N . SER A 1 82 ? 3.924 4.540 2.590 1.00 97.50 82 SER A N 1
ATOM 659 C CA . SER A 1 82 ? 2.478 4.366 2.551 1.00 97.50 82 SER A CA 1
ATOM 660 C C . SER A 1 82 ? 2.109 2.933 2.915 1.00 97.50 82 SER A C 1
ATOM 662 O O . SER A 1 82 ? 2.882 1.998 2.725 1.00 97.50 82 SER A O 1
ATOM 664 N N . ASN A 1 83 ? 0.934 2.756 3.513 1.00 98.06 83 ASN A N 1
ATOM 665 C CA . ASN A 1 83 ? 0.380 1.438 3.790 1.00 98.06 83 ASN A CA 1
ATOM 666 C C . ASN A 1 83 ? -1.145 1.504 3.693 1.00 98.06 83 ASN A C 1
ATOM 668 O O . ASN A 1 83 ? -1.756 2.453 4.189 1.00 98.06 83 ASN A O 1
ATOM 672 N N . PHE A 1 84 ? -1.743 0.511 3.048 1.00 98.56 84 PHE A N 1
ATOM 673 C CA . PHE A 1 84 ? -3.158 0.489 2.716 1.00 98.56 84 PHE A CA 1
ATOM 674 C C . PHE A 1 84 ? -3.791 -0.786 3.265 1.00 98.56 84 PHE A C 1
ATOM 676 O O . PHE A 1 84 ? -3.330 -1.886 2.975 1.00 98.56 84 PHE A O 1
ATOM 683 N N . TYR A 1 85 ? -4.842 -0.636 4.065 1.00 98.44 85 TYR A N 1
ATOM 684 C CA . TYR A 1 85 ? -5.543 -1.746 4.703 1.00 98.44 85 TYR A CA 1
ATOM 685 C C . TYR A 1 85 ? -6.984 -1.782 4.207 1.00 98.44 85 TYR A C 1
ATOM 687 O O . TYR A 1 85 ? -7.623 -0.737 4.092 1.00 98.44 85 TYR A O 1
ATOM 695 N N . TRP A 1 86 ? -7.507 -2.979 3.970 1.00 97.62 86 TRP A N 1
ATOM 696 C CA . TRP A 1 86 ? -8.930 -3.244 3.783 1.00 97.62 86 TRP A CA 1
ATOM 697 C C . TRP A 1 86 ? -9.442 -3.932 5.046 1.00 97.62 86 TRP A C 1
ATOM 699 O O . TRP A 1 86 ? -8.901 -4.938 5.496 1.00 97.62 86 TRP A O 1
ATOM 709 N N . LEU A 1 87 ? -10.450 -3.335 5.662 1.00 97.56 87 LEU A N 1
ATOM 710 C CA . LEU A 1 87 ? -10.985 -3.704 6.965 1.00 97.56 87 LEU A CA 1
ATOM 711 C C . LEU A 1 87 ? -12.475 -3.986 6.828 1.00 97.56 87 LEU A C 1
ATOM 713 O O . LEU A 1 87 ? -13.094 -3.580 5.850 1.00 97.56 87 LEU A O 1
ATOM 717 N N . SER A 1 88 ? -13.033 -4.712 7.791 1.00 97.69 88 SER A N 1
ATOM 718 C CA . SER A 1 88 ? -14.420 -5.167 7.753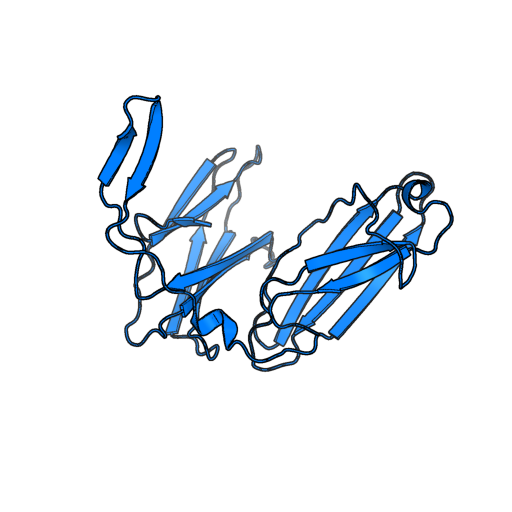 1.00 97.69 88 SER A CA 1
ATOM 719 C C . SER A 1 88 ? -15.167 -4.735 9.012 1.00 97.69 88 SER A C 1
ATOM 721 O O . SER A 1 88 ? -14.638 -4.826 10.120 1.00 97.69 88 SER A O 1
ATOM 723 N N . THR A 1 89 ? -16.420 -4.296 8.871 1.00 96.94 89 THR A N 1
ATOM 724 C CA . THR A 1 89 ? -17.317 -4.060 10.020 1.00 96.94 89 THR A CA 1
ATOM 725 C C . THR A 1 89 ? -17.741 -5.358 10.709 1.00 96.94 89 THR A C 1
ATOM 727 O O . THR A 1 89 ? -18.257 -5.326 11.824 1.00 96.94 89 THR A O 1
ATOM 730 N N . ILE A 1 90 ? -17.541 -6.503 10.053 1.00 96.69 90 ILE A N 1
ATOM 731 C CA . ILE A 1 90 ? -17.560 -7.833 10.667 1.00 96.69 90 ILE A CA 1
ATOM 732 C C . ILE A 1 90 ? -16.103 -8.154 11.024 1.00 96.69 90 ILE A C 1
ATOM 734 O O . ILE A 1 90 ? -15.330 -8.421 10.110 1.00 96.69 90 ILE A O 1
ATOM 738 N N . PRO A 1 91 ? -15.673 -8.070 12.292 1.00 91.25 91 PRO A N 1
ATOM 739 C CA . PRO A 1 91 ? -14.272 -8.280 12.642 1.00 91.25 91 PRO A CA 1
ATOM 740 C C . PRO A 1 91 ? -13.915 -9.768 12.703 1.00 91.25 91 PRO A C 1
ATOM 742 O O . PRO A 1 91 ? -14.766 -10.620 12.989 1.00 91.25 91 PRO A O 1
ATOM 745 N N . ASP A 1 92 ? -12.629 -10.070 12.536 1.00 92.25 92 ASP A N 1
ATOM 746 C CA . ASP A 1 92 ? -12.066 -11.331 13.011 1.00 92.25 92 ASP A CA 1
ATOM 747 C C . ASP A 1 92 ? -12.160 -11.376 14.538 1.00 92.25 92 ASP A C 1
ATOM 749 O O . ASP A 1 92 ? -11.679 -10.487 15.241 1.00 92.25 92 ASP A O 1
ATOM 753 N N . ILE A 1 93 ? -12.787 -12.424 15.070 1.00 93.62 93 ILE A N 1
ATOM 754 C CA . ILE A 1 93 ? -12.869 -12.642 16.515 1.00 93.62 93 ILE A CA 1
ATOM 755 C C . ILE A 1 93 ? -12.284 -14.009 16.811 1.00 93.62 93 ILE A C 1
ATOM 757 O O . ILE A 1 93 ? -12.809 -15.040 16.374 1.00 93.62 93 ILE A O 1
ATOM 761 N N . GLU A 1 94 ? -11.210 -14.011 17.596 1.00 92.69 94 GLU A N 1
ATOM 762 C CA . GLU A 1 94 ? -10.584 -15.238 18.065 1.00 92.69 94 GLU A CA 1
ATOM 763 C C . GLU A 1 94 ? -11.614 -16.126 18.782 1.00 92.69 94 GLU A C 1
ATOM 765 O O . GLU A 1 94 ? -12.411 -15.673 19.608 1.00 92.69 94 GLU A O 1
ATOM 770 N N . GLY A 1 95 ? -11.616 -17.409 18.429 1.00 94.69 95 GLY A N 1
ATOM 771 C CA . GLY A 1 95 ? -12.403 -18.430 19.110 1.00 94.69 95 GLY A CA 1
ATOM 772 C C . GLY A 1 95 ? -11.492 -19.410 19.839 1.00 94.69 95 GLY A C 1
ATOM 773 O O . GLY A 1 95 ? -10.623 -19.021 20.612 1.00 94.69 95 GLY A O 1
ATOM 774 N N . THR A 1 96 ? -11.679 -20.706 19.614 1.00 96.88 96 THR A N 1
ATOM 775 C CA . THR A 1 96 ? -10.857 -21.733 20.268 1.00 96.88 96 THR A CA 1
ATOM 776 C C . THR A 1 96 ? -9.665 -22.109 19.401 1.00 96.88 96 THR A C 1
ATOM 778 O O . THR A 1 96 ? -9.840 -22.383 18.216 1.00 96.88 96 THR A O 1
ATOM 781 N N . LYS A 1 97 ? -8.478 -22.223 19.995 1.00 96.25 97 LYS A N 1
ATOM 782 C CA . LYS A 1 97 ? -7.283 -22.780 19.349 1.00 96.25 97 LYS A CA 1
ATOM 783 C C . LYS A 1 97 ? -6.655 -23.867 20.209 1.00 96.25 97 LYS A C 1
ATOM 785 O O . LYS A 1 97 ? -6.838 -23.875 21.426 1.00 96.25 97 LYS A O 1
ATOM 790 N N . GLY A 1 98 ? -5.914 -24.776 19.593 1.00 96.94 98 GLY A N 1
ATOM 791 C CA . GLY A 1 98 ? -5.259 -25.858 20.316 1.00 96.94 98 GLY A CA 1
ATOM 792 C C . GLY A 1 98 ? -4.520 -26.818 19.401 1.00 96.94 98 GLY A C 1
ATOM 793 O O . GLY A 1 98 ? -4.252 -26.517 18.241 1.00 96.94 98 GLY A O 1
ATOM 794 N N . TYR A 1 99 ? -4.209 -27.993 19.937 1.00 98.19 99 TYR A N 1
ATOM 795 C CA . TYR A 1 99 ? -3.580 -29.076 19.195 1.00 98.19 99 TYR A CA 1
ATOM 796 C C . TYR A 1 99 ? -4.468 -30.313 19.252 1.00 98.19 99 TYR A C 1
ATOM 798 O O . TYR A 1 99 ? -4.980 -30.679 20.311 1.00 98.19 99 TYR A O 1
ATOM 806 N N . LYS A 1 100 ? -4.645 -30.964 18.106 1.00 96.44 100 LYS A N 1
ATOM 807 C CA . LYS A 1 100 ? -5.230 -32.303 18.027 1.00 96.44 100 LYS A CA 1
ATOM 808 C C . LYS A 1 100 ? -4.247 -33.342 18.608 1.00 96.44 100 LYS A C 1
ATOM 810 O O . LYS A 1 100 ? -3.062 -33.037 18.762 1.00 96.44 100 LYS A O 1
ATOM 815 N N . PRO A 1 101 ? -4.689 -34.580 18.910 1.00 97.25 101 PRO A N 1
ATOM 816 C CA . PRO A 1 101 ? -3.801 -35.635 19.416 1.00 97.25 101 PRO A CA 1
ATOM 817 C C . PRO A 1 101 ? -2.591 -35.944 18.518 1.00 97.25 101 PRO A C 1
ATOM 819 O O . PRO A 1 101 ? -1.535 -36.326 19.015 1.00 97.25 101 PRO A O 1
ATOM 822 N N . ASP A 1 102 ? -2.721 -35.734 17.207 1.00 97.31 102 ASP A N 1
ATOM 823 C CA . ASP A 1 102 ? -1.652 -35.881 16.208 1.00 97.31 102 ASP A CA 1
ATOM 824 C C . ASP A 1 102 ? -0.693 -34.674 16.141 1.00 97.31 102 ASP A C 1
ATOM 826 O O . ASP A 1 102 ? 0.190 -34.634 15.288 1.00 97.31 102 ASP A O 1
ATOM 830 N N . ARG A 1 103 ? -0.844 -33.704 17.056 1.00 96.38 103 ARG A N 1
ATOM 831 C CA . ARG A 1 103 ? -0.114 -32.427 17.118 1.00 96.38 103 ARG A CA 1
ATOM 832 C C . ARG A 1 103 ? -0.436 -31.449 15.987 1.00 96.38 103 ARG A C 1
ATOM 834 O O . ARG A 1 103 ? 0.254 -30.441 15.858 1.00 96.38 103 ARG A O 1
ATOM 841 N N . THR A 1 104 ? -1.503 -31.670 15.222 1.00 97.44 104 THR A N 1
ATOM 842 C CA . THR A 1 104 ? -1.996 -30.669 14.272 1.00 97.44 104 THR A CA 1
ATOM 843 C C . THR A 1 104 ? -2.569 -29.481 15.039 1.00 97.44 104 THR A C 1
ATOM 845 O O . THR A 1 104 ? -3.511 -29.635 15.823 1.00 97.44 104 THR A O 1
ATOM 848 N N . PHE A 1 105 ? -2.010 -28.292 14.813 1.00 96.94 105 PHE A N 1
ATOM 849 C CA . PHE A 1 105 ? -2.557 -27.044 15.338 1.00 96.94 105 PHE A CA 1
ATOM 850 C C . PHE A 1 105 ? -3.905 -26.735 14.673 1.00 96.94 105 PHE A C 1
ATOM 852 O O . PHE A 1 105 ? -4.065 -26.927 13.468 1.00 96.94 105 PHE A O 1
ATOM 859 N N . TYR A 1 106 ? -4.878 -26.256 15.445 1.00 95.69 106 TYR A N 1
ATOM 860 C CA . TYR A 1 106 ? -6.164 -25.807 14.918 1.00 95.69 106 TYR A CA 1
ATOM 861 C C . TYR A 1 106 ? -6.580 -24.470 15.520 1.00 95.69 106 TYR A C 1
ATOM 863 O O . TYR A 1 106 ? -6.251 -24.152 16.664 1.00 95.69 106 TYR A O 1
ATOM 871 N N . VAL A 1 107 ? -7.377 -23.736 14.748 1.00 95.81 107 VAL A N 1
ATOM 872 C CA . VAL A 1 107 ? -8.103 -22.540 15.171 1.00 95.81 107 VAL A CA 1
ATOM 873 C C . VAL A 1 107 ? -9.539 -22.682 14.678 1.00 95.81 107 VAL A C 1
ATOM 875 O O . VAL A 1 107 ? -9.774 -23.102 13.549 1.00 95.81 107 VAL A O 1
ATOM 878 N N . SER A 1 108 ? -10.496 -22.351 15.533 1.00 96.44 108 SER A N 1
ATOM 879 C CA . SER A 1 108 ? -11.910 -22.222 15.202 1.00 96.44 108 SER A CA 1
ATOM 880 C C . SER A 1 108 ? -12.334 -20.814 15.611 1.00 96.44 108 SER A C 1
ATOM 882 O O . SER A 1 108 ? -12.630 -20.610 16.792 1.00 96.44 108 SER A O 1
ATOM 884 N N . PRO A 1 109 ? -12.288 -19.831 14.695 1.00 96.12 109 PRO A N 1
ATOM 885 C CA . PRO A 1 109 ? -12.641 -18.452 15.005 1.00 96.12 109 PRO A CA 1
ATOM 886 C C . PRO A 1 109 ? -14.129 -18.334 15.353 1.00 96.12 109 PRO A C 1
ATOM 888 O O . PRO A 1 109 ? -14.955 -19.126 14.901 1.00 96.12 109 PRO A O 1
ATOM 891 N N . LYS A 1 110 ? -14.471 -17.341 16.176 1.00 96.94 110 LYS A N 1
ATOM 892 C CA . LYS A 1 110 ? -15.864 -17.000 16.495 1.00 96.94 110 LYS A CA 1
ATOM 893 C C . LYS A 1 110 ? -16.500 -16.149 15.391 1.00 96.94 110 LYS A C 1
ATOM 895 O O . LYS A 1 110 ? -17.709 -16.209 15.197 1.00 96.94 110 LYS A O 1
ATOM 900 N N . SER A 1 111 ? -15.688 -15.354 14.706 1.00 96.62 111 SER A N 1
ATOM 901 C CA . SER A 1 111 ? -16.064 -14.522 13.564 1.00 96.62 111 SER A CA 1
ATOM 902 C C . SER A 1 111 ? -14.865 -14.421 12.631 1.00 96.62 111 SER A C 1
ATOM 904 O O . SER A 1 111 ? -13.731 -14.448 13.113 1.00 96.62 111 SER A O 1
ATOM 906 N N . VAL A 1 112 ? -15.123 -14.318 11.330 1.00 95.69 112 VAL A N 1
ATOM 907 C CA . VAL A 1 112 ? -14.107 -14.096 10.295 1.00 95.69 112 VAL A CA 1
ATOM 908 C C . VAL A 1 112 ? -14.460 -12.811 9.566 1.00 95.69 112 VAL A C 1
ATOM 910 O O . VAL A 1 112 ? -15.639 -12.590 9.284 1.00 95.69 112 VAL A O 1
ATOM 913 N N . ALA A 1 113 ? -13.463 -11.978 9.282 1.00 96.88 113 ALA A N 1
ATOM 914 C CA . ALA A 1 113 ? -13.676 -10.746 8.543 1.00 96.88 113 ALA A CA 1
ATOM 915 C C . ALA A 1 113 ? -14.328 -11.001 7.176 1.00 96.88 113 ALA A C 1
ATOM 917 O O . ALA A 1 113 ? -13.925 -11.904 6.439 1.00 96.88 113 ALA A O 1
ATOM 918 N N . ASP A 1 114 ? -15.349 -10.210 6.839 1.00 97.25 114 ASP A N 1
ATOM 919 C CA . ASP A 1 114 ? -16.098 -10.362 5.594 1.00 97.25 114 ASP A CA 1
ATOM 920 C C . ASP A 1 114 ? -15.729 -9.264 4.595 1.00 97.25 114 ASP A C 1
ATOM 922 O O . ASP A 1 114 ? -16.205 -8.130 4.666 1.00 97.25 114 ASP A O 1
ATOM 926 N N . HIS A 1 115 ? -14.906 -9.660 3.627 1.00 96.69 115 HIS A N 1
ATOM 927 C CA . HIS A 1 115 ? -14.433 -8.822 2.530 1.00 96.69 115 HIS A CA 1
ATOM 928 C C . HIS A 1 115 ? -15.048 -9.195 1.175 1.00 96.69 115 HIS A C 1
ATOM 930 O O . HIS A 1 115 ? -14.465 -8.937 0.122 1.00 96.69 115 HIS A O 1
ATOM 936 N N . THR A 1 116 ? -16.195 -9.876 1.170 1.00 96.94 116 THR A N 1
ATOM 937 C CA . THR A 1 116 ? -16.797 -10.398 -0.068 1.00 96.94 116 THR A CA 1
ATOM 938 C C . THR A 1 116 ? -17.228 -9.303 -1.046 1.00 96.94 116 THR A C 1
ATOM 940 O O . THR A 1 116 ? -17.235 -9.527 -2.257 1.00 96.94 116 THR A O 1
ATOM 943 N N . ASP A 1 117 ? -17.528 -8.103 -0.556 1.00 96.94 117 ASP A N 1
ATOM 944 C CA . ASP A 1 117 ? -17.821 -6.921 -1.368 1.00 96.94 117 ASP A CA 1
ATOM 945 C C . ASP A 1 117 ? -16.618 -6.427 -2.188 1.00 96.94 117 ASP A C 1
ATOM 947 O O . ASP A 1 117 ? -16.840 -5.814 -3.228 1.00 96.94 117 ASP A O 1
ATOM 951 N N . LEU A 1 118 ? -15.368 -6.780 -1.848 1.00 97.88 118 LEU A N 1
ATOM 952 C CA . LEU A 1 118 ? -14.204 -6.488 -2.703 1.00 97.88 118 LEU A CA 1
ATOM 953 C C . LEU A 1 118 ? -14.360 -7.072 -4.116 1.00 97.88 118 LEU A C 1
ATOM 955 O O . LEU A 1 118 ? -13.857 -6.493 -5.078 1.00 97.88 118 LEU A O 1
ATOM 959 N N . MET A 1 119 ? -15.114 -8.167 -4.280 1.00 97.62 119 MET A N 1
ATOM 960 C CA . MET A 1 119 ? -15.445 -8.743 -5.595 1.00 97.62 119 MET A CA 1
ATOM 961 C C . MET A 1 119 ? -16.289 -7.811 -6.479 1.00 97.62 119 MET A C 1
ATOM 963 O O . MET A 1 119 ? -16.426 -8.058 -7.675 1.00 97.62 119 MET A O 1
ATOM 967 N N . GLN A 1 120 ? -16.881 -6.770 -5.894 1.00 97.75 120 GLN A N 1
ATOM 968 C CA . GLN A 1 120 ? -17.742 -5.793 -6.558 1.00 97.75 120 GLN A CA 1
ATOM 969 C C . GLN A 1 120 ? -17.016 -4.471 -6.833 1.00 97.75 120 GLN A C 1
ATOM 971 O O . GLN A 1 120 ? -17.655 -3.511 -7.267 1.00 97.75 120 GLN A O 1
ATOM 976 N N . LEU A 1 121 ? -15.704 -4.394 -6.573 1.00 98.19 121 LEU A N 1
ATOM 977 C CA . LEU A 1 121 ? -14.921 -3.205 -6.892 1.00 98.19 121 LEU A CA 1
ATOM 978 C C . LEU A 1 121 ? -15.045 -2.897 -8.395 1.00 98.19 121 LEU A C 1
ATOM 980 O O . LEU A 1 121 ? -14.787 -3.786 -9.215 1.00 98.19 121 LEU A O 1
ATOM 984 N N . PRO A 1 122 ? -15.432 -1.663 -8.775 1.00 97.94 122 PRO A N 1
ATOM 985 C CA . PRO A 1 122 ? -15.485 -1.265 -10.177 1.00 97.94 122 PRO A CA 1
ATOM 986 C C . PRO A 1 122 ? -14.129 -1.452 -10.852 1.00 97.94 122 PRO A C 1
ATOM 988 O O . PRO A 1 122 ? -13.097 -1.263 -10.210 1.00 97.94 122 PRO A O 1
ATOM 991 N N . ARG A 1 123 ? -14.119 -1.810 -12.138 1.00 98.25 123 ARG A N 1
ATOM 992 C CA . ARG A 1 123 ? -12.875 -1.847 -12.918 1.00 98.25 123 ARG A CA 1
ATOM 993 C C . ARG A 1 123 ? -12.280 -0.443 -13.019 1.00 98.25 123 ARG A C 1
ATOM 995 O O . ARG A 1 123 ? -13.044 0.510 -13.129 1.00 98.25 123 ARG A O 1
ATOM 1002 N N . VAL A 1 124 ? -10.953 -0.352 -12.983 1.00 98.50 124 VAL A N 1
ATOM 1003 C CA . VAL A 1 124 ? -10.198 0.897 -13.133 1.00 98.50 124 VAL A CA 1
ATOM 1004 C C . VAL A 1 124 ? -9.186 0.754 -14.256 1.00 98.50 124 VAL A C 1
ATOM 1006 O O . VAL A 1 124 ? -8.317 -0.114 -14.191 1.00 98.50 124 VAL A O 1
ATOM 1009 N N . GLN A 1 125 ? -9.256 1.638 -15.245 1.00 98.31 125 GLN A N 1
ATOM 1010 C CA . GLN A 1 125 ? -8.234 1.748 -16.274 1.00 98.31 125 GLN A CA 1
ATOM 1011 C C . GLN A 1 125 ? -7.081 2.627 -15.782 1.00 98.31 125 GLN A C 1
ATOM 1013 O O . GLN A 1 125 ? -7.258 3.813 -15.487 1.00 98.31 125 GLN A O 1
ATOM 1018 N N . LEU A 1 126 ? -5.884 2.049 -15.683 1.00 98.50 126 LEU A N 1
ATOM 1019 C CA . LEU A 1 126 ? -4.704 2.775 -15.216 1.00 98.50 126 LEU A CA 1
ATOM 1020 C C . LEU A 1 126 ? -4.004 3.519 -16.358 1.00 98.50 126 LEU A C 1
ATOM 1022 O O . LEU A 1 126 ? -3.911 3.051 -17.490 1.00 98.50 126 LEU A O 1
ATOM 1026 N N . GLU A 1 127 ? -3.421 4.672 -16.035 1.00 98.50 127 GLU A N 1
ATOM 1027 C CA . GLU A 1 127 ? -2.424 5.320 -16.886 1.00 98.50 127 GLU A CA 1
ATOM 1028 C C . GLU A 1 127 ? -1.032 4.852 -16.438 1.00 98.50 127 GLU A C 1
ATOM 1030 O O . GLU A 1 127 ? -0.601 5.168 -15.326 1.00 98.50 127 GLU A O 1
ATOM 1035 N N . MET A 1 128 ? -0.317 4.109 -17.289 1.00 97.88 128 MET A N 1
ATOM 1036 C CA . MET A 1 128 ? 1.044 3.638 -17.010 1.00 97.88 128 MET A CA 1
ATOM 1037 C C . MET A 1 128 ? 2.035 4.124 -18.070 1.00 97.88 128 MET A C 1
ATOM 1039 O O . MET A 1 128 ? 1.771 4.069 -19.270 1.00 97.88 128 MET A O 1
ATOM 1043 N N . SER A 1 129 ? 3.215 4.537 -17.620 1.00 98.44 129 SER A N 1
ATOM 1044 C CA . SER A 1 129 ? 4.381 4.785 -18.470 1.00 98.44 129 SER A CA 1
ATOM 1045 C C . SER A 1 129 ? 5.639 4.253 -17.800 1.00 98.44 129 SER A C 1
ATOM 1047 O O . SER A 1 129 ? 5.736 4.306 -16.575 1.00 98.44 129 SER A O 1
ATOM 1049 N N . TYR A 1 130 ? 6.612 3.794 -18.584 1.00 98.44 130 TYR A N 1
ATOM 1050 C CA . TYR A 1 130 ? 7.895 3.353 -18.047 1.00 98.44 130 TYR A CA 1
ATOM 1051 C C . TYR A 1 130 ? 9.062 3.615 -19.003 1.00 98.44 130 TYR A C 1
ATOM 1053 O O . TYR A 1 130 ? 8.881 3.716 -20.220 1.00 98.44 130 TYR A O 1
ATOM 1061 N N . SER A 1 131 ? 10.262 3.695 -18.439 1.00 98.31 131 SER A N 1
ATOM 1062 C CA . SER A 1 131 ? 11.550 3.693 -19.139 1.00 98.31 131 SER A CA 1
ATOM 1063 C C . SER A 1 131 ? 12.418 2.563 -18.584 1.00 98.31 131 SER A C 1
ATOM 1065 O O . SER A 1 131 ? 12.217 2.116 -17.457 1.00 98.31 131 SER A O 1
ATOM 1067 N N . ILE A 1 132 ? 13.358 2.061 -19.388 1.00 97.94 132 ILE A N 1
ATOM 1068 C CA . ILE A 1 132 ? 14.341 1.067 -18.942 1.00 97.94 132 ILE A CA 1
ATOM 1069 C C . ILE A 1 132 ? 15.725 1.565 -19.336 1.00 97.94 132 ILE A C 1
ATOM 1071 O O . ILE A 1 132 ? 16.031 1.683 -20.526 1.00 97.94 132 ILE A O 1
ATOM 1075 N N . GLU A 1 133 ? 16.546 1.857 -18.336 1.00 97.25 133 GLU A N 1
ATOM 1076 C CA . GLU A 1 133 ? 17.967 2.127 -18.504 1.00 97.25 133 GLU A CA 1
ATOM 1077 C C . GLU A 1 133 ? 18.722 0.796 -18.508 1.00 97.25 133 GLU A C 1
ATOM 1079 O O . GLU A 1 133 ? 18.653 0.023 -17.550 1.00 97.25 133 GLU A O 1
ATOM 1084 N N . ASN A 1 134 ? 19.416 0.510 -19.614 1.00 94.44 134 ASN A N 1
ATOM 1085 C CA . ASN A 1 134 ? 20.216 -0.704 -19.742 1.00 94.44 134 ASN A CA 1
ATOM 1086 C C . ASN A 1 134 ? 21.630 -0.448 -19.221 1.00 94.44 134 ASN A C 1
ATOM 1088 O O . ASN A 1 134 ? 22.322 0.427 -19.747 1.00 94.44 134 ASN A O 1
ATOM 1092 N N . GLY A 1 135 ? 22.058 -1.231 -18.236 1.00 91.25 135 GLY A N 1
ATOM 1093 C CA . GLY A 1 135 ? 23.408 -1.185 -17.681 1.00 91.25 135 GLY A CA 1
ATOM 1094 C C . GLY A 1 135 ? 24.154 -2.503 -17.875 1.00 91.25 135 GLY A C 1
ATOM 1095 O O . GLY A 1 135 ? 23.558 -3.543 -18.141 1.00 91.25 135 GLY A O 1
ATOM 1096 N N . ASP A 1 136 ? 25.480 -2.474 -17.713 1.00 88.44 136 ASP A N 1
ATOM 1097 C CA . ASP A 1 136 ? 26.329 -3.662 -17.914 1.00 88.44 136 ASP A CA 1
ATOM 1098 C C . ASP A 1 136 ? 26.057 -4.776 -16.888 1.00 88.44 136 ASP A C 1
ATOM 1100 O O . ASP A 1 136 ? 26.173 -5.959 -17.202 1.00 88.44 136 ASP A O 1
ATOM 1104 N N . ASN A 1 137 ? 25.710 -4.397 -15.655 1.00 91.81 137 ASN A N 1
ATOM 1105 C CA . ASN A 1 137 ? 25.484 -5.331 -14.546 1.00 91.81 137 ASN A CA 1
ATOM 1106 C C . ASN A 1 137 ? 24.021 -5.392 -14.100 1.00 91.81 137 ASN A C 1
ATOM 1108 O O . ASN A 1 137 ? 23.633 -6.329 -13.410 1.00 91.81 137 ASN A O 1
ATOM 1112 N N . GLU A 1 138 ? 23.232 -4.372 -14.426 1.00 96.00 138 GLU A N 1
ATOM 1113 C CA . GLU A 1 138 ? 21.873 -4.224 -13.928 1.00 96.00 138 GLU A CA 1
ATOM 1114 C C . GLU A 1 138 ? 21.090 -3.269 -14.822 1.00 96.00 138 GLU A C 1
ATOM 1116 O O . GLU A 1 138 ? 21.601 -2.220 -15.217 1.00 96.00 138 GLU A O 1
ATOM 1121 N N . ASN A 1 139 ? 19.845 -3.633 -15.101 1.00 97.88 139 ASN A N 1
ATOM 1122 C CA . ASN A 1 139 ? 18.871 -2.761 -15.729 1.00 97.88 139 ASN A CA 1
ATOM 1123 C C . ASN A 1 139 ? 17.988 -2.119 -14.660 1.00 97.88 139 ASN A C 1
ATOM 1125 O O . ASN A 1 139 ? 17.599 -2.776 -13.689 1.00 97.88 139 ASN A O 1
ATOM 1129 N N . ILE A 1 140 ? 17.634 -0.854 -14.878 1.00 98.38 140 ILE A N 1
ATOM 1130 C CA . ILE A 1 140 ? 16.740 -0.091 -14.005 1.00 98.38 140 ILE A CA 1
ATOM 1131 C C . ILE A 1 140 ? 15.497 0.276 -14.808 1.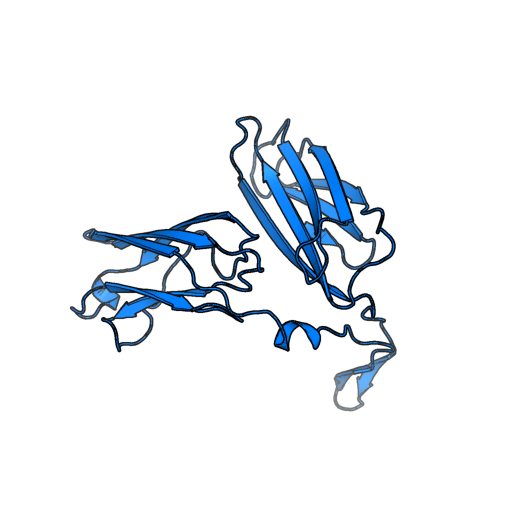00 98.38 140 ILE A C 1
ATOM 1133 O O . ILE A 1 140 ? 15.590 0.981 -15.811 1.00 98.38 140 ILE A O 1
ATOM 1137 N N . ALA A 1 141 ? 14.333 -0.213 -14.384 1.00 98.44 141 ALA A N 1
ATOM 1138 C CA . ALA A 1 141 ? 13.050 0.229 -14.914 1.00 98.44 141 ALA A CA 1
ATOM 1139 C C . ALA A 1 141 ? 12.449 1.292 -13.993 1.00 98.44 141 ALA A C 1
ATOM 1141 O O . ALA A 1 141 ? 12.228 1.020 -12.816 1.00 98.44 141 ALA A O 1
ATOM 1142 N N . GLU A 1 142 ? 12.142 2.469 -14.529 1.00 98.69 142 GLU A N 1
ATOM 1143 C CA . GLU A 1 142 ? 11.373 3.499 -13.829 1.00 98.69 142 GLU A CA 1
ATOM 1144 C C . GLU A 1 142 ? 9.928 3.429 -14.310 1.00 98.69 142 GLU A C 1
ATOM 1146 O O . GLU A 1 142 ? 9.663 3.537 -15.509 1.00 98.69 142 GLU A O 1
ATOM 1151 N N . VAL A 1 143 ? 8.985 3.227 -13.392 1.00 98.69 143 VAL A N 1
ATOM 1152 C CA . VAL A 1 143 ? 7.573 3.017 -13.718 1.00 98.69 143 VAL A CA 1
ATOM 1153 C C . VAL A 1 143 ? 6.731 4.060 -13.012 1.00 98.69 143 VAL A C 1
ATOM 1155 O O . VAL A 1 143 ? 6.793 4.200 -11.794 1.00 98.69 143 VAL A O 1
ATOM 1158 N N . ARG A 1 144 ? 5.887 4.752 -13.773 1.00 98.62 144 ARG A N 1
ATOM 1159 C CA . ARG A 1 144 ? 4.858 5.647 -13.251 1.00 98.62 144 ARG A CA 1
ATOM 1160 C C . ARG A 1 144 ? 3.485 5.057 -13.515 1.00 98.62 144 ARG A C 1
ATOM 1162 O O . ARG A 1 144 ? 3.151 4.762 -14.661 1.00 98.62 144 ARG A O 1
ATOM 1169 N N . VAL A 1 145 ? 2.686 4.954 -12.461 1.00 98.62 145 VAL A N 1
ATOM 1170 C CA . VAL A 1 145 ? 1.303 4.476 -12.501 1.00 98.62 145 VAL A 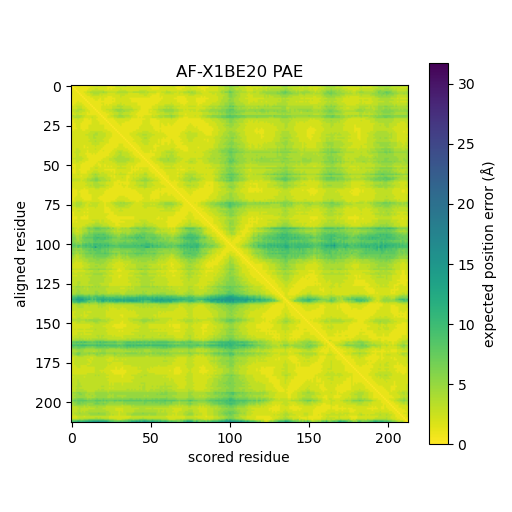CA 1
ATOM 1171 C C . VAL A 1 145 ? 0.392 5.549 -11.926 1.00 98.62 145 VAL A C 1
ATOM 1173 O O . VAL A 1 145 ? 0.689 6.128 -10.881 1.00 98.62 145 VAL A O 1
ATOM 1176 N N . LYS A 1 146 ? -0.727 5.819 -12.591 1.00 98.69 146 LYS A N 1
ATOM 1177 C CA . LYS A 1 146 ? -1.742 6.772 -12.149 1.00 98.69 146 LYS A CA 1
ATOM 1178 C C . LYS A 1 146 ? -3.127 6.151 -12.235 1.00 98.69 146 LYS A C 1
ATOM 1180 O O . LYS A 1 146 ? -3.458 5.495 -13.218 1.00 98.69 146 LYS A O 1
ATOM 1185 N N . ASN A 1 147 ? -3.936 6.415 -11.214 1.00 98.69 147 ASN A N 1
ATOM 1186 C CA . ASN A 1 147 ? -5.366 6.152 -11.221 1.00 98.69 147 ASN A CA 1
ATOM 1187 C C . ASN A 1 147 ? -6.106 7.449 -11.603 1.00 98.69 147 ASN A C 1
ATOM 1189 O O . ASN A 1 147 ? -6.244 8.335 -10.755 1.00 98.69 147 ASN A O 1
ATOM 1193 N N . PRO A 1 148 ? -6.550 7.620 -12.862 1.00 98.25 148 PRO A N 1
ATOM 1194 C CA . PRO A 1 148 ? -7.288 8.812 -13.277 1.00 98.25 148 PRO A CA 1
ATOM 1195 C C . PRO A 1 148 ? -8.775 8.772 -12.887 1.00 98.25 148 PRO A C 1
ATOM 1197 O O . PRO A 1 148 ? -9.474 9.775 -13.049 1.00 98.25 148 PRO A O 1
ATOM 1200 N N . GLU A 1 149 ? -9.275 7.632 -12.413 1.00 98.12 149 GLU A N 1
ATOM 1201 C CA . GLU A 1 149 ? -10.697 7.396 -12.196 1.00 98.12 149 GLU A CA 1
ATOM 1202 C C . GLU A 1 149 ? -11.172 7.797 -10.788 1.00 98.12 149 GLU A C 1
ATOM 1204 O O . GLU A 1 149 ? -10.439 8.378 -9.990 1.00 98.12 149 GLU A O 1
ATOM 1209 N N . GLN A 1 150 ? -12.450 7.526 -10.500 1.00 97.38 150 GLN A N 1
ATOM 1210 C CA . GLN A 1 150 ? -13.119 7.826 -9.225 1.00 97.38 150 GLN A CA 1
ATOM 1211 C C . GLN A 1 150 ? -13.255 6.601 -8.307 1.00 97.38 150 GLN A C 1
ATOM 1213 O O . GLN A 1 150 ? -13.859 6.686 -7.238 1.00 97.38 150 GLN A O 1
ATOM 1218 N N . HIS A 1 151 ? -12.701 5.459 -8.710 1.00 98.19 151 HIS A N 1
ATOM 1219 C CA . HIS A 1 151 ? -12.748 4.209 -7.958 1.00 98.19 151 HIS A CA 1
ATOM 1220 C C . HIS A 1 151 ? -11.352 3.821 -7.470 1.00 98.19 151 HIS A C 1
ATOM 1222 O O . HIS A 1 151 ? -10.347 4.295 -7.994 1.00 98.19 151 HIS A O 1
ATOM 1228 N N . LEU A 1 152 ? -11.281 2.973 -6.445 1.00 98.69 152 LEU A N 1
ATOM 1229 C CA . LEU A 1 152 ? -10.015 2.445 -5.941 1.00 98.69 152 LEU A CA 1
ATOM 1230 C C . LEU A 1 152 ? -9.337 1.582 -7.008 1.00 98.69 152 LEU A C 1
ATOM 1232 O O . LEU A 1 152 ? -9.943 0.615 -7.454 1.00 98.69 152 LEU A O 1
ATOM 1236 N N . ALA A 1 153 ? -8.076 1.850 -7.342 1.00 98.69 153 ALA A N 1
ATOM 1237 C CA . ALA A 1 153 ? -7.241 0.866 -8.026 1.00 98.69 153 ALA A CA 1
ATOM 1238 C C . ALA A 1 153 ? -6.567 -0.010 -6.966 1.00 98.69 153 ALA A C 1
ATOM 1240 O O . ALA A 1 153 ? -5.706 0.469 -6.222 1.00 98.69 153 ALA A O 1
ATOM 1241 N N . PHE A 1 154 ? -7.003 -1.262 -6.846 1.00 98.56 154 PHE A N 1
ATOM 1242 C CA . PHE A 1 154 ? -6.692 -2.111 -5.700 1.00 98.56 154 PHE A CA 1
ATOM 1243 C C . PHE A 1 154 ? -5.651 -3.187 -6.035 1.00 98.56 154 PHE A C 1
ATOM 1245 O O . PHE A 1 154 ? -5.785 -3.907 -7.028 1.00 98.56 154 PHE A O 1
ATOM 1252 N N . GLN A 1 155 ? -4.642 -3.324 -5.164 1.00 98.06 155 GLN A N 1
ATOM 1253 C CA . GLN A 1 155 ? -3.592 -4.354 -5.236 1.00 98.06 155 GLN A CA 1
ATOM 1254 C C . GLN A 1 155 ? -2.886 -4.409 -6.606 1.00 98.06 155 GLN A C 1
ATOM 1256 O O . GLN A 1 155 ? -2.830 -5.457 -7.245 1.00 98.06 155 GLN A O 1
ATOM 1261 N N . ILE A 1 156 ? -2.365 -3.268 -7.058 1.00 98.69 156 ILE A N 1
ATOM 1262 C CA . ILE A 1 156 ? -1.609 -3.109 -8.303 1.00 98.69 156 ILE A CA 1
ATOM 1263 C C . ILE A 1 156 ? -0.291 -3.875 -8.200 1.00 98.69 156 ILE A C 1
ATOM 1265 O O . ILE A 1 156 ? 0.553 -3.573 -7.359 1.00 98.69 156 ILE A O 1
ATOM 1269 N N . HIS A 1 157 ? -0.116 -4.839 -9.091 1.00 98.19 157 HIS A N 1
ATOM 1270 C CA . HIS A 1 157 ? 1.075 -5.655 -9.240 1.00 98.19 157 HIS A CA 1
ATOM 1271 C C . HIS A 1 157 ? 1.810 -5.287 -10.529 1.00 98.19 157 HIS A C 1
ATOM 1273 O O . HIS A 1 157 ? 1.243 -5.359 -11.621 1.00 98.19 157 HIS A O 1
ATOM 1279 N N . LEU A 1 158 ? 3.081 -4.919 -10.400 1.00 98.38 158 LEU A N 1
ATOM 1280 C CA . LEU A 1 158 ? 3.974 -4.651 -11.521 1.00 98.38 158 LEU A CA 1
ATOM 1281 C C . LEU A 1 158 ? 4.955 -5.805 -11.711 1.00 98.38 158 LEU A C 1
ATOM 1283 O O . LEU A 1 158 ? 5.489 -6.337 -10.740 1.00 98.38 158 LEU A O 1
ATOM 1287 N N . SER A 1 159 ? 5.230 -6.155 -12.964 1.00 97.94 159 SER A N 1
ATOM 1288 C CA . SER A 1 159 ? 6.182 -7.213 -13.315 1.00 97.94 159 SER A CA 1
ATOM 1289 C C . SER A 1 159 ? 7.025 -6.813 -14.519 1.00 97.94 159 SER A C 1
ATOM 1291 O O . SER A 1 159 ? 6.491 -6.255 -15.480 1.00 97.94 159 SER A O 1
ATOM 1293 N N . VAL A 1 160 ? 8.314 -7.152 -14.505 1.00 98.31 160 VAL A N 1
ATOM 1294 C CA . VAL A 1 160 ? 9.171 -7.098 -15.698 1.00 98.31 160 VAL A CA 1
ATOM 1295 C C . VAL A 1 160 ? 9.110 -8.459 -16.384 1.00 98.31 160 VAL A C 1
ATOM 1297 O O . VAL A 1 160 ? 9.290 -9.486 -15.739 1.00 98.31 160 VAL A O 1
ATOM 1300 N N . THR A 1 161 ? 8.854 -8.487 -17.687 1.00 98.19 161 THR A N 1
ATOM 1301 C CA . THR A 1 161 ? 8.684 -9.712 -18.486 1.00 98.19 161 THR A CA 1
ATOM 1302 C C . THR A 1 161 ? 9.627 -9.742 -19.685 1.00 98.19 161 THR A C 1
ATOM 1304 O O . THR A 1 161 ? 10.101 -8.696 -20.140 1.00 98.19 161 THR A O 1
ATOM 1307 N N . ARG A 1 162 ? 9.920 -10.954 -20.172 1.00 97.06 162 ARG A N 1
ATOM 1308 C CA . ARG A 1 162 ? 10.658 -11.191 -21.423 1.00 97.06 162 ARG A CA 1
ATOM 1309 C C . ARG A 1 162 ? 9.697 -11.026 -22.603 1.00 97.06 162 ARG A C 1
ATOM 1311 O O . ARG A 1 162 ? 8.951 -11.948 -22.900 1.00 97.06 162 ARG A O 1
ATOM 1318 N N . ASP A 1 163 ? 9.707 -9.876 -23.265 1.00 95.25 163 ASP A N 1
ATOM 1319 C CA . ASP A 1 163 ? 8.733 -9.500 -24.299 1.00 95.25 163 ASP A CA 1
ATOM 1320 C C . ASP A 1 163 ? 7.261 -9.497 -23.809 1.00 95.25 163 ASP A C 1
ATOM 1322 O O . ASP A 1 163 ? 6.949 -9.762 -22.648 1.00 95.25 163 ASP A O 1
ATOM 1326 N N . GLU A 1 164 ? 6.327 -9.174 -24.710 1.00 93.12 164 GLU A N 1
ATOM 1327 C CA . GLU A 1 164 ? 4.891 -9.031 -24.405 1.00 93.12 164 GLU A CA 1
ATOM 1328 C C . GLU A 1 164 ? 4.203 -10.340 -23.995 1.00 93.12 164 GLU A C 1
ATOM 1330 O O . GLU A 1 164 ? 3.197 -10.302 -23.295 1.00 93.12 164 GLU A O 1
ATOM 1335 N N . ASP A 1 165 ? 4.735 -11.504 -24.370 1.00 92.94 165 ASP A N 1
ATOM 1336 C CA . ASP A 1 165 ? 4.112 -12.811 -24.097 1.00 92.94 165 ASP A CA 1
ATOM 1337 C C . ASP A 1 165 ? 4.966 -13.717 -23.201 1.00 92.94 165 ASP A C 1
ATOM 1339 O O . ASP A 1 165 ? 4.533 -14.810 -22.827 1.00 92.94 165 ASP A O 1
ATOM 1343 N N . GLY A 1 166 ? 6.186 -13.304 -22.850 1.00 94.38 166 GLY A N 1
ATOM 1344 C CA . GLY A 1 166 ? 7.069 -14.145 -22.055 1.00 94.38 166 GLY A CA 1
ATOM 1345 C C . GLY A 1 166 ? 6.834 -14.040 -20.555 1.00 94.38 166 GLY A C 1
ATOM 1346 O O . GLY A 1 166 ? 6.043 -13.243 -20.040 1.00 94.38 166 GLY A O 1
ATOM 1347 N N . GLY A 1 167 ? 7.548 -14.912 -19.846 1.00 95.94 167 GLY A N 1
ATOM 1348 C CA . GLY A 1 167 ? 7.484 -15.009 -18.396 1.00 95.94 167 GLY A CA 1
ATOM 1349 C C . GLY A 1 167 ? 8.163 -13.840 -17.690 1.00 95.94 167 GLY A C 1
ATOM 1350 O O . GLY A 1 167 ? 9.007 -13.140 -18.260 1.00 95.94 167 GLY A O 1
ATOM 1351 N N . GLU A 1 168 ? 7.815 -13.685 -16.417 1.00 97.50 168 GLU A N 1
ATOM 1352 C CA . GLU A 1 168 ? 8.443 -12.729 -15.511 1.00 97.50 168 GLU A CA 1
ATOM 1353 C C . GLU A 1 168 ? 9.958 -12.968 -15.399 1.00 97.50 168 GLU A C 1
ATOM 1355 O O . GLU A 1 168 ? 10.445 -14.106 -15.396 1.00 97.50 168 GLU A O 1
ATOM 1360 N N . VAL A 1 169 ? 10.710 -11.871 -15.358 1.00 97.88 169 VAL A N 1
ATOM 1361 C CA . VAL A 1 169 ? 12.151 -11.849 -15.122 1.00 97.88 169 VAL A CA 1
ATOM 1362 C C . VAL A 1 169 ? 12.376 -11.965 -13.622 1.00 97.88 169 VAL A C 1
ATOM 1364 O O . VAL A 1 169 ? 11.861 -11.167 -12.839 1.00 97.88 169 VAL A O 1
ATOM 1367 N N . THR A 1 170 ? 13.142 -12.969 -13.208 1.00 96.44 170 THR A N 1
ATOM 1368 C CA . THR A 1 170 ? 13.381 -13.241 -11.791 1.00 96.44 170 THR A CA 1
ATOM 1369 C C . THR A 1 170 ? 14.856 -13.548 -11.534 1.00 96.44 170 THR A C 1
ATOM 1371 O O . THR A 1 170 ? 15.391 -14.393 -12.255 1.00 96.44 170 THR A O 1
ATOM 1374 N N . PRO A 1 171 ? 15.459 -12.988 -10.467 1.00 96.69 171 PRO A N 1
ATOM 1375 C CA . PRO A 1 171 ? 14.843 -12.064 -9.510 1.00 96.69 171 PRO A CA 1
ATOM 1376 C C . PRO A 1 171 ? 14.705 -10.633 -10.065 1.00 96.69 171 PRO A C 1
ATOM 1378 O O . PRO A 1 171 ? 15.587 -10.138 -10.756 1.00 96.69 171 PRO A O 1
ATOM 1381 N N . THR A 1 172 ? 13.617 -9.956 -9.691 1.00 98.00 172 THR A N 1
ATOM 1382 C CA . THR A 1 172 ? 13.445 -8.505 -9.870 1.00 98.00 172 THR A CA 1
ATOM 1383 C C . THR A 1 172 ? 13.240 -7.866 -8.497 1.00 98.00 172 THR A C 1
ATOM 1385 O O . THR A 1 172 ? 12.428 -8.347 -7.705 1.00 98.00 172 THR A O 1
ATOM 1388 N N . TYR A 1 173 ? 13.965 -6.786 -8.205 1.00 98.12 173 TYR A N 1
ATOM 1389 C CA . TYR A 1 173 ? 13.878 -6.052 -6.942 1.00 98.12 173 TYR A CA 1
ATOM 1390 C C . TYR A 1 173 ? 13.117 -4.745 -7.148 1.00 98.12 173 TYR A C 1
ATOM 1392 O O . TYR A 1 173 ? 13.615 -3.847 -7.821 1.00 98.12 173 TYR A O 1
ATOM 1400 N N . TRP A 1 174 ? 11.924 -4.648 -6.568 1.00 98.19 174 TRP A N 1
ATOM 1401 C CA . TRP A 1 174 ? 11.071 -3.460 -6.628 1.00 98.19 174 TRP A CA 1
ATOM 1402 C C . TRP A 1 174 ? 11.254 -2.586 -5.386 1.00 98.19 174 TRP A C 1
ATOM 1404 O O . TRP A 1 174 ? 11.348 -3.114 -4.278 1.00 98.19 174 TRP A O 1
ATOM 1414 N N . GLU A 1 175 ? 11.251 -1.264 -5.561 1.00 97.62 175 GLU A N 1
ATOM 1415 C CA . GLU A 1 175 ? 11.158 -0.314 -4.440 1.00 97.62 175 GLU A CA 1
ATOM 1416 C C . GLU A 1 175 ? 9.826 -0.439 -3.698 1.00 97.62 175 GLU A C 1
ATOM 1418 O O . GLU A 1 175 ? 9.782 -0.369 -2.471 1.00 97.62 175 GLU A O 1
ATOM 1423 N N . ASP A 1 176 ? 8.746 -0.644 -4.452 1.00 97.75 176 ASP A N 1
ATOM 1424 C CA . ASP A 1 176 ? 7.422 -0.947 -3.932 1.00 97.75 176 ASP A CA 1
ATOM 1425 C C . ASP A 1 176 ? 6.595 -1.693 -4.987 1.00 97.75 176 ASP A C 1
ATOM 1427 O O . ASP A 1 176 ? 6.801 -1.532 -6.192 1.00 97.75 176 ASP A O 1
ATOM 1431 N N . ASN A 1 177 ? 5.664 -2.530 -4.541 1.00 97.81 177 ASN A N 1
ATOM 1432 C CA . ASN A 1 177 ? 4.788 -3.330 -5.392 1.00 97.81 177 ASN A CA 1
ATOM 1433 C C . ASN A 1 177 ? 3.545 -3.762 -4.587 1.00 97.81 177 ASN A C 1
ATOM 1435 O O . ASN A 1 177 ? 3.527 -3.638 -3.366 1.00 97.81 177 ASN A O 1
ATOM 1439 N N . TYR A 1 178 ? 2.501 -4.276 -5.241 1.00 97.56 178 TYR A N 1
ATOM 1440 C CA . TYR A 1 178 ? 1.228 -4.640 -4.590 1.00 97.56 178 TYR A CA 1
ATOM 1441 C C . TYR A 1 178 ? 0.554 -3.467 -3.849 1.00 97.56 178 TYR A C 1
ATOM 1443 O O . TYR A 1 178 ? -0.131 -3.658 -2.844 1.00 97.56 178 TYR A O 1
ATOM 1451 N N . PHE A 1 179 ? 0.732 -2.240 -4.341 1.00 98.25 179 PHE A N 1
ATOM 1452 C CA . PHE A 1 179 ? 0.160 -1.033 -3.741 1.00 98.25 179 PHE A CA 1
ATOM 1453 C C . PHE A 1 179 ? -1.255 -0.747 -4.265 1.00 98.25 179 PHE A C 1
ATOM 1455 O O . PHE A 1 179 ? -1.710 -1.330 -5.242 1.00 98.25 179 PHE A O 1
ATOM 1462 N N . SER A 1 180 ? -1.971 0.177 -3.626 1.00 98.56 180 SER A N 1
ATOM 1463 C CA . SER A 1 180 ? -3.274 0.662 -4.104 1.00 98.56 180 SER A CA 1
ATOM 1464 C C . SER A 1 180 ? -3.226 2.171 -4.324 1.00 98.56 180 SER A C 1
ATOM 1466 O O . SER A 1 180 ? -2.499 2.864 -3.613 1.00 98.56 180 SER A O 1
ATOM 1468 N N . LEU A 1 181 ? -3.990 2.675 -5.296 1.00 98.62 181 LEU A N 1
ATOM 1469 C CA . LEU A 1 181 ? -4.082 4.105 -5.604 1.00 98.62 181 LEU A CA 1
ATOM 1470 C C . LEU A 1 181 ? -5.515 4.596 -5.424 1.00 98.62 181 LEU A C 1
ATOM 1472 O O . LEU A 1 181 ? -6.445 4.081 -6.055 1.00 98.62 181 LEU A O 1
ATOM 1476 N N . LEU A 1 182 ? -5.681 5.625 -4.595 1.00 98.56 182 LEU A N 1
ATOM 1477 C CA . LEU A 1 182 ? -6.946 6.344 -4.478 1.00 98.56 182 LEU A CA 1
ATOM 1478 C C . LEU A 1 182 ? -7.258 7.122 -5.770 1.00 98.56 182 LEU A C 1
ATOM 1480 O O . LEU A 1 182 ? -6.363 7.333 -6.595 1.00 98.56 182 LEU A O 1
ATOM 1484 N N . PRO A 1 183 ? -8.510 7.584 -5.946 1.00 98.62 183 PRO A N 1
ATOM 1485 C CA . PRO A 1 183 ? -8.879 8.454 -7.056 1.00 98.62 183 PRO A CA 1
ATOM 1486 C C . PRO A 1 183 ? -7.916 9.630 -7.252 1.00 98.62 183 PRO A C 1
ATOM 1488 O O . PRO A 1 183 ? -7.680 10.418 -6.333 1.00 98.62 183 PRO A O 1
ATOM 1491 N N . GLY A 1 184 ? -7.364 9.752 -8.459 1.00 98.31 184 GLY A N 1
ATOM 1492 C CA . GLY A 1 184 ? -6.432 10.813 -8.841 1.00 98.31 184 GLY A CA 1
ATOM 1493 C C . GLY A 1 184 ? -4.987 10.631 -8.365 1.00 98.31 184 GLY A C 1
ATOM 1494 O O . GLY A 1 184 ? -4.139 11.456 -8.714 1.00 98.31 184 GLY A O 1
ATOM 1495 N N . GLU A 1 185 ? -4.669 9.591 -7.589 1.00 98.12 185 GLU A N 1
ATOM 1496 C CA . GLU A 1 185 ? -3.303 9.364 -7.115 1.00 98.12 185 GLU A CA 1
ATOM 1497 C C . GLU A 1 185 ? -2.380 8.825 -8.212 1.00 98.12 185 GLU A C 1
ATOM 1499 O O . GLU A 1 185 ? -2.791 8.212 -9.200 1.00 98.12 185 GLU A O 1
ATOM 1504 N N . SER A 1 186 ? -1.087 9.078 -8.032 1.00 98.19 186 SER A N 1
ATOM 1505 C CA . SER A 1 186 ? -0.016 8.540 -8.863 1.00 98.19 186 SER A CA 1
ATOM 1506 C C . SER A 1 186 ? 1.110 8.033 -7.981 1.00 98.19 186 SER A C 1
ATOM 1508 O O . SER A 1 186 ? 1.314 8.552 -6.882 1.00 98.19 186 SER A O 1
ATOM 1510 N N . LYS A 1 187 ? 1.860 7.059 -8.486 1.00 97.69 187 LYS A N 1
ATOM 1511 C CA . LYS A 1 187 ? 3.057 6.538 -7.841 1.00 97.69 187 LYS A CA 1
ATOM 1512 C C . LYS A 1 187 ? 4.139 6.262 -8.870 1.00 97.69 187 LYS A C 1
ATOM 1514 O O . LYS A 1 187 ? 3.849 5.808 -9.976 1.00 97.69 187 LYS A O 1
ATOM 1519 N N . GLU A 1 188 ? 5.366 6.564 -8.482 1.00 98.00 188 GLU A N 1
ATOM 1520 C CA . GLU A 1 188 ? 6.577 6.227 -9.218 1.00 98.00 188 GLU A CA 1
ATOM 1521 C C . GLU A 1 188 ? 7.338 5.185 -8.401 1.00 98.00 188 GLU A C 1
ATOM 1523 O O . GLU A 1 188 ? 7.430 5.314 -7.179 1.00 98.00 188 GLU A O 1
ATOM 1528 N N . VAL A 1 189 ? 7.802 4.128 -9.062 1.00 98.00 189 VAL A N 1
ATOM 1529 C CA . VAL A 1 189 ? 8.580 3.047 -8.448 1.00 98.00 189 VAL A CA 1
ATOM 1530 C C . VAL A 1 189 ? 9.680 2.599 -9.398 1.00 98.00 189 VAL A C 1
ATOM 1532 O O . VAL A 1 189 ? 9.490 2.600 -10.619 1.00 98.00 189 VAL A O 1
ATOM 1535 N N . GLN A 1 190 ? 10.809 2.173 -8.840 1.00 98.38 190 GLN A N 1
ATOM 1536 C CA . GLN A 1 190 ? 11.880 1.549 -9.607 1.00 98.38 190 GLN A CA 1
ATOM 1537 C C . GLN A 1 190 ? 11.915 0.027 -9.435 1.00 98.38 190 GLN A C 1
ATOM 1539 O O . GLN A 1 190 ? 11.604 -0.510 -8.367 1.00 98.38 190 GLN A O 1
ATOM 1544 N N . ALA A 1 191 ? 12.341 -0.662 -10.494 1.00 98.38 191 ALA A N 1
ATOM 1545 C CA . ALA A 1 191 ? 12.692 -2.076 -10.477 1.00 98.38 191 ALA A CA 1
ATOM 1546 C C . ALA A 1 191 ? 14.123 -2.288 -10.967 1.00 98.38 191 ALA A C 1
ATOM 1548 O O . ALA A 1 191 ? 14.539 -1.688 -11.957 1.00 98.38 191 ALA A O 1
ATOM 1549 N N . ARG A 1 192 ? 14.854 -3.185 -10.307 1.00 98.50 192 ARG A N 1
ATOM 1550 C CA . ARG A 1 192 ? 16.233 -3.557 -10.646 1.00 98.50 192 ARG A CA 1
ATOM 1551 C C . ARG A 1 192 ? 16.306 -5.044 -10.977 1.00 98.50 192 ARG A C 1
ATOM 1553 O O . ARG A 1 192 ? 15.804 -5.863 -10.204 1.00 98.50 192 ARG A O 1
ATOM 1560 N N . PHE A 1 193 ? 16.904 -5.396 -12.113 1.00 98.06 193 PHE A N 1
ATOM 1561 C CA . PHE A 1 193 ? 17.008 -6.784 -12.587 1.00 98.06 193 PHE A CA 1
ATOM 1562 C C . PHE A 1 193 ? 18.256 -7.000 -13.453 1.00 98.06 193 PHE A C 1
ATOM 1564 O O . PHE A 1 193 ? 18.791 -6.059 -14.042 1.00 98.06 193 PHE A O 1
ATOM 1571 N N . ASP A 1 194 ? 18.738 -8.242 -13.523 1.00 97.62 194 ASP A N 1
ATOM 1572 C CA . ASP A 1 194 ? 19.945 -8.580 -14.279 1.00 97.62 194 ASP A CA 1
ATOM 1573 C C . ASP A 1 194 ? 19.629 -8.676 -15.786 1.00 97.62 194 ASP A C 1
ATOM 1575 O O . ASP A 1 194 ? 18.708 -9.403 -16.176 1.00 97.62 194 ASP A O 1
ATOM 1579 N N . PRO A 1 195 ? 20.381 -7.995 -16.670 1.00 96.44 195 PRO A N 1
ATOM 1580 C CA . PRO A 1 195 ? 20.157 -8.083 -18.112 1.00 96.44 195 PRO A CA 1
ATOM 1581 C C . PRO A 1 195 ? 20.319 -9.508 -18.665 1.00 96.44 195 PRO A C 1
ATOM 1583 O O . PRO A 1 195 ? 19.732 -9.832 -19.697 1.00 96.44 195 PRO A O 1
ATOM 1586 N N . ARG A 1 196 ? 21.084 -10.385 -18.000 1.00 96.38 196 ARG A N 1
ATOM 1587 C CA . ARG A 1 196 ? 21.264 -11.786 -18.422 1.00 96.38 196 ARG A CA 1
ATOM 1588 C C . ARG A 1 196 ? 19.989 -12.604 -18.263 1.00 96.38 196 ARG A C 1
ATOM 1590 O O . ARG A 1 196 ? 19.761 -13.510 -19.064 1.00 96.38 196 ARG A O 1
ATOM 1597 N N . ASP A 1 197 ? 19.141 -12.248 -17.301 1.00 96.81 197 ASP A N 1
ATOM 1598 C CA . ASP A 1 197 ? 17.879 -12.945 -17.046 1.00 96.81 197 ASP A CA 1
ATOM 1599 C C . ASP A 1 197 ? 16.827 -12.649 -18.125 1.00 96.81 197 ASP A C 1
ATOM 1601 O O . ASP A 1 197 ? 15.815 -13.347 -18.202 1.00 96.81 197 ASP A O 1
ATOM 1605 N N . LEU A 1 198 ? 17.076 -11.669 -19.005 1.00 95.94 198 LEU A N 1
ATOM 1606 C CA . LEU A 1 198 ? 16.269 -11.433 -20.203 1.00 95.94 198 LEU A CA 1
ATOM 1607 C C . LEU A 1 198 ? 16.500 -12.475 -21.298 1.00 95.94 198 LEU A C 1
ATOM 1609 O O . LEU A 1 198 ? 15.680 -12.574 -22.205 1.00 95.94 198 LEU A O 1
ATOM 1613 N N . GLU A 1 199 ? 17.608 -13.221 -21.257 1.00 94.50 199 GLU A N 1
ATOM 1614 C CA . GLU A 1 199 ? 17.956 -14.225 -22.275 1.00 94.50 199 GLU A CA 1
ATOM 1615 C C . GLU A 1 199 ? 17.961 -13.661 -23.715 1.00 94.50 199 GLU A C 1
ATOM 1617 O O . GLU A 1 199 ? 17.690 -14.359 -24.689 1.00 94.50 199 GLU A O 1
ATOM 1622 N N . GLY A 1 200 ? 18.283 -12.370 -23.855 1.00 92.69 200 GLY A N 1
ATOM 1623 C CA . GLY A 1 200 ? 18.301 -11.654 -25.134 1.00 92.69 200 GLY A CA 1
ATOM 1624 C C . GLY A 1 200 ? 16.950 -11.081 -25.586 1.00 92.69 200 GLY A C 1
ATOM 1625 O O . GLY A 1 200 ? 16.910 -10.427 -26.627 1.00 92.69 200 GLY A O 1
ATOM 1626 N N . ALA A 1 201 ? 15.873 -11.286 -24.822 1.00 95.62 201 ALA A N 1
ATOM 1627 C CA . ALA A 1 201 ? 14.569 -10.666 -25.058 1.00 95.62 201 ALA A CA 1
ATOM 1628 C C . ALA A 1 201 ? 14.564 -9.173 -24.695 1.00 95.62 201 ALA A C 1
ATOM 1630 O O . ALA A 1 201 ? 15.417 -8.682 -23.946 1.00 95.62 201 ALA A O 1
ATOM 1631 N N . ARG A 1 202 ? 13.564 -8.434 -25.186 1.00 94.94 202 ARG A N 1
ATOM 1632 C CA . ARG A 1 202 ? 13.337 -7.052 -24.762 1.00 94.94 202 ARG A CA 1
ATOM 1633 C C . ARG A 1 202 ? 12.542 -7.053 -23.459 1.00 94.94 202 ARG A C 1
ATOM 1635 O O . ARG A 1 202 ? 11.496 -7.681 -23.353 1.00 94.94 202 ARG A O 1
ATOM 1642 N N . ALA A 1 203 ? 13.004 -6.293 -22.474 1.00 97.44 203 ALA A N 1
ATOM 1643 C CA . ALA A 1 203 ? 12.259 -6.103 -21.238 1.00 97.44 203 ALA A CA 1
ATOM 1644 C C . ALA A 1 203 ? 10.961 -5.306 -21.481 1.00 97.44 203 ALA A C 1
ATOM 1646 O O . ALA A 1 203 ? 10.982 -4.254 -22.130 1.00 97.44 203 ALA A O 1
ATOM 1647 N N . VAL A 1 204 ? 9.852 -5.797 -20.926 1.00 97.88 204 VAL A N 1
ATOM 1648 C CA . VAL A 1 204 ? 8.534 -5.142 -20.934 1.00 97.88 204 VAL A CA 1
ATOM 1649 C C . VAL A 1 204 ? 8.002 -5.078 -19.507 1.00 97.88 204 VAL A C 1
ATOM 1651 O O . VAL A 1 204 ? 7.967 -6.097 -18.818 1.00 97.88 204 VAL A O 1
ATOM 1654 N N . VAL A 1 205 ? 7.565 -3.897 -19.066 1.00 98.25 205 VAL A N 1
ATOM 1655 C CA . VAL A 1 205 ? 6.845 -3.742 -17.795 1.00 98.25 205 VAL A CA 1
ATOM 1656 C C . VAL A 1 205 ? 5.356 -3.954 -18.039 1.00 98.25 205 VAL A C 1
ATOM 1658 O O . VAL A 1 205 ? 4.770 -3.313 -18.911 1.00 98.25 205 VAL A O 1
ATOM 1661 N N . LYS A 1 206 ? 4.744 -4.829 -17.241 1.00 97.50 206 LYS A N 1
ATOM 1662 C CA . LYS A 1 206 ? 3.302 -5.080 -17.231 1.00 97.50 206 LYS A CA 1
ATOM 1663 C C . LYS A 1 206 ? 2.688 -4.677 -15.902 1.00 97.50 206 LYS A C 1
ATOM 1665 O O . LYS A 1 206 ? 3.343 -4.750 -14.861 1.00 97.50 206 LYS A O 1
ATOM 1670 N N . VAL A 1 207 ? 1.411 -4.321 -15.964 1.00 97.12 207 VAL A N 1
ATOM 1671 C CA . VAL A 1 207 ? 0.564 -4.042 -14.808 1.00 97.12 207 VAL A CA 1
ATOM 1672 C C . VAL A 1 207 ? -0.560 -5.071 -14.726 1.00 97.12 207 VAL A C 1
ATOM 1674 O O . VAL A 1 207 ? -1.133 -5.485 -15.732 1.00 97.12 207 VAL A O 1
ATOM 1677 N N . ASN A 1 208 ? -0.847 -5.513 -13.511 1.00 96.38 208 ASN A N 1
ATOM 1678 C CA . ASN A 1 208 ? -1.996 -6.324 -13.145 1.00 96.38 208 ASN A CA 1
ATOM 1679 C C . ASN A 1 208 ? -2.532 -5.816 -11.798 1.00 96.38 208 ASN A C 1
ATOM 1681 O O . ASN A 1 208 ? -1.936 -4.948 -11.166 1.00 96.38 208 ASN A O 1
ATOM 1685 N N . GLY A 1 209 ? -3.651 -6.351 -11.336 1.00 97.06 209 GLY A N 1
ATOM 1686 C CA . GLY A 1 209 ? -4.197 -6.061 -10.022 1.00 97.06 209 GLY A CA 1
ATOM 1687 C C . GLY A 1 209 ? -5.609 -6.600 -9.889 1.00 97.06 209 GLY A C 1
ATOM 1688 O O . GLY A 1 209 ? -6.158 -7.202 -10.814 1.00 97.06 209 GLY A O 1
ATOM 1689 N N . TRP A 1 210 ? -6.211 -6.385 -8.725 1.00 98.19 210 TRP A N 1
ATOM 1690 C CA . TRP A 1 210 ? -7.503 -6.980 -8.391 1.00 98.19 210 TRP A CA 1
ATOM 1691 C C . TRP A 1 210 ? -8.620 -6.551 -9.354 1.00 98.19 210 TR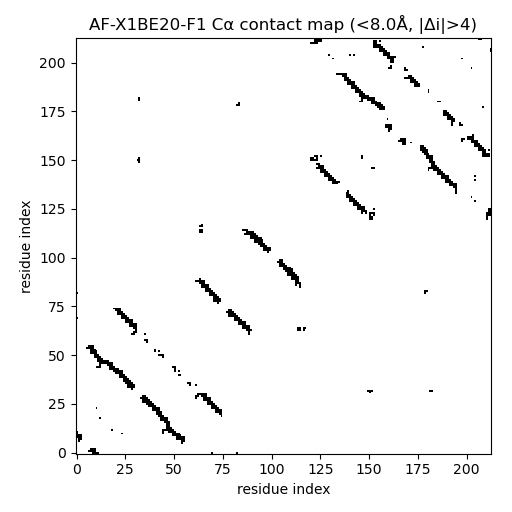P A C 1
ATOM 1693 O O . TRP A 1 210 ? -9.369 -7.379 -9.876 1.00 98.19 210 TRP A O 1
ATOM 1703 N N . ASN A 1 211 ? -8.709 -5.249 -9.611 1.00 98.38 211 ASN A N 1
ATOM 1704 C CA . ASN A 1 211 ? -9.749 -4.628 -10.427 1.00 98.38 211 ASN A CA 1
ATOM 1705 C C . ASN A 1 211 ? -9.186 -3.684 -11.498 1.00 98.38 211 ASN A C 1
ATOM 1707 O O . ASN A 1 211 ? -9.909 -2.805 -11.952 1.00 98.38 211 ASN A O 1
ATOM 1711 N N . VAL A 1 212 ? -7.927 -3.840 -11.903 1.00 96.88 212 VAL A N 1
ATOM 1712 C CA . VAL A 1 212 ? -7.289 -2.915 -12.854 1.00 96.88 212 VAL A CA 1
ATOM 1713 C C . VAL A 1 212 ? -7.170 -3.521 -14.249 1.00 96.88 212 VAL A C 1
ATOM 1715 O O . VAL A 1 212 ? -7.118 -4.747 -14.387 1.00 96.88 212 VAL A O 1
ATOM 1718 N N . GLU A 1 213 ? -7.141 -2.646 -15.251 1.00 86.19 213 GLU A N 1
ATOM 1719 C CA . GLU A 1 213 ? -6.879 -2.927 -16.670 1.00 86.19 213 GLU A CA 1
ATOM 1720 C C . GLU A 1 213 ? -5.865 -1.931 -17.244 1.00 86.19 213 GLU A C 1
ATOM 1722 O O . GLU A 1 213 ? -5.849 -0.758 -16.790 1.00 86.19 213 GLU A O 1
#

pLDDT: mean 97.26, std 1.8, range [86.19, 98.75]

Organism: NCBI:txid412755